Protein AF-A0A9W6M6K9-F1 (afdb_monomer)

Sequence (190 aa):
MASPGWYPHPQNPSQELYWDGTTWTAARARKSKNGGVWLALGITAAALIVTVALGIGAVAVVGAMSAPRVAGSATQSPGEPQAQKPIEKTPTQKLEADGYQEVKRGIFAKWEPKSSYTCDYWSCSKLRVISVDGCPNSLYIEAAIISGSTQVGMTNDLTTALRPMEEALVTLTDHTSNGDSFRLTEATCY

Nearest PDB structures (foldseek):
  2vmf-assembly2_B  TM=6.336E-01  e=1.265E+00  Bacteroides thetaiotaomicron VPI-5482
  4gok-assembly2_C  TM=5.343E-01  e=8.753E-01  Homo sapiens
  7umo-assembly5_E  TM=5.267E-01  e=1.482E+00  Homo sapiens
  2vot-assembly1_A  TM=4.756E-01  e=8.304E-01  Bacteroides thetaiotaomicron VPI-5482
  6xt9-assembly1_I  TM=3.481E-01  e=1.081E+00  Homo sapiens

Radius of gyration: 30.73 Å; Cα contacts (8 Å, |Δi|>4): 284; chains: 1; bounding box: 100×40×55 Å

Organism: NCBI:txid36806

Foldseek 3Di:
DDDFDWDQDPVDNQWIWTDPPPDIDDIDGDDDPPPDPDDDDDDDDDDDDDDDDDDDDDDDDDDDDDDDDDDDPDPDDPDDPPPPDPDDDDPVSVLVVVVWDPPDVQKTKDWDDPVVDDDDPFDKTKMKMAGQQWFAAKKKWKKFFDAPHDGPGIFIFIGGTTHHGRIDITMTTDPPNRGPDIGTDDIDGD

pLDDT: mean 82.14, std 20.9, range [37.81, 98.75]

InterPro domains:
  IPR018929 Domain of unknown function DUF2510 [PF10708] (4-30)

Structure (mmCIF, N/CA/C/O backbone):
data_AF-A0A9W6M6K9-F1
#
_entry.id   AF-A0A9W6M6K9-F1
#
loop_
_atom_site.group_PDB
_atom_site.id
_atom_site.type_symbol
_atom_site.label_atom_id
_atom_site.label_alt_id
_atom_site.label_comp_id
_atom_site.label_asym_id
_atom_site.label_entity_id
_atom_site.label_seq_id
_atom_site.pdbx_PDB_ins_code
_atom_site.Cartn_x
_atom_site.Cartn_y
_atom_site.Cartn_z
_atom_site.occupancy
_atom_site.B_iso_or_equiv
_atom_site.auth_seq_id
_atom_site.auth_comp_id
_atom_site.auth_asym_id
_atom_site.auth_atom_id
_atom_site.pdbx_PDB_model_num
ATOM 1 N N . MET A 1 1 ? 33.142 -2.435 -4.296 1.00 68.31 1 MET A N 1
ATOM 2 C CA . MET A 1 1 ? 32.888 -2.855 -5.694 1.00 68.31 1 MET A CA 1
ATOM 3 C C . MET A 1 1 ? 31.461 -2.455 -6.039 1.00 68.31 1 MET A C 1
ATOM 5 O O . MET A 1 1 ? 30.640 -2.466 -5.131 1.00 68.31 1 MET A O 1
ATOM 9 N N . ALA A 1 2 ? 31.179 -2.025 -7.272 1.00 78.69 2 AL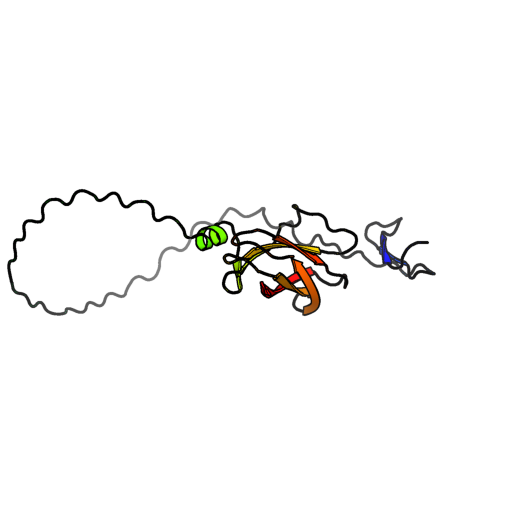A A N 1
ATOM 10 C CA . ALA A 1 2 ? 29.820 -1.643 -7.665 1.00 78.69 2 ALA A CA 1
ATOM 11 C C . ALA A 1 2 ? 28.906 -2.879 -7.711 1.00 78.69 2 ALA A C 1
ATOM 13 O O . ALA A 1 2 ? 29.343 -3.945 -8.152 1.00 78.69 2 ALA A O 1
ATOM 14 N N . SER A 1 3 ? 27.666 -2.739 -7.241 1.00 88.69 3 SER A N 1
ATOM 15 C CA . SER A 1 3 ? 26.655 -3.797 -7.325 1.00 88.69 3 SER A CA 1
ATOM 16 C C . SER A 1 3 ? 26.223 -4.004 -8.780 1.00 88.69 3 SER A C 1
ATOM 18 O O . SER A 1 3 ? 26.167 -3.030 -9.529 1.00 88.69 3 SER A O 1
ATOM 20 N N . PRO A 1 4 ? 25.910 -5.234 -9.217 1.00 93.06 4 PRO A N 1
ATOM 21 C CA . PRO A 1 4 ? 25.364 -5.455 -10.552 1.00 93.06 4 PRO A CA 1
ATOM 22 C C . PRO A 1 4 ? 24.095 -4.623 -10.790 1.00 93.06 4 PRO A C 1
ATOM 24 O O . PRO A 1 4 ? 23.233 -4.543 -9.913 1.00 93.06 4 PRO A O 1
ATOM 27 N N . GLY A 1 5 ? 23.983 -3.979 -11.953 1.00 91.44 5 GLY A N 1
ATOM 28 C CA . GLY A 1 5 ? 22.879 -3.063 -12.242 1.00 91.44 5 GLY A CA 1
ATOM 29 C C . GLY A 1 5 ? 23.121 -2.122 -13.421 1.00 91.44 5 GLY A C 1
ATOM 30 O O . GLY A 1 5 ? 24.204 -2.082 -14.004 1.00 91.44 5 GLY A O 1
ATOM 31 N N . TRP A 1 6 ? 22.085 -1.362 -13.785 1.00 92.06 6 TRP A N 1
ATOM 32 C CA . TRP A 1 6 ? 22.150 -0.332 -14.828 1.00 92.06 6 TRP A CA 1
ATOM 33 C C . TRP A 1 6 ? 22.634 1.001 -14.249 1.00 92.06 6 TRP A C 1
ATOM 35 O O . TRP A 1 6 ? 22.077 1.495 -13.271 1.00 92.06 6 TRP A O 1
ATOM 45 N N . TYR A 1 7 ? 23.633 1.603 -14.891 1.00 91.25 7 TYR A N 1
ATOM 46 C CA . TYR A 1 7 ? 24.234 2.877 -14.507 1.00 91.25 7 TYR A CA 1
ATOM 47 C C . TYR A 1 7 ? 24.192 3.881 -15.668 1.00 91.25 7 TYR A C 1
ATOM 49 O O . TYR A 1 7 ? 24.282 3.475 -16.830 1.00 91.25 7 TYR A O 1
ATOM 57 N N . PRO A 1 8 ? 24.084 5.195 -15.395 1.00 91.69 8 PRO A N 1
ATOM 58 C CA . PRO A 1 8 ? 24.140 6.218 -16.435 1.00 91.69 8 PRO A CA 1
ATOM 59 C C . PRO A 1 8 ? 25.466 6.187 -17.199 1.00 91.69 8 PRO A C 1
ATOM 61 O O . PRO A 1 8 ? 26.535 6.084 -16.596 1.00 91.69 8 PRO A O 1
ATOM 64 N N . HIS A 1 9 ? 25.408 6.320 -18.523 1.00 92.88 9 HIS A N 1
ATOM 65 C CA . HIS A 1 9 ? 26.614 6.381 -19.340 1.00 92.88 9 HIS A CA 1
ATOM 66 C C . HIS A 1 9 ? 27.336 7.730 -19.122 1.00 92.88 9 HIS A C 1
ATOM 68 O O . HIS A 1 9 ? 26.731 8.783 -19.345 1.00 92.88 9 HIS A O 1
ATOM 74 N N . PRO A 1 10 ? 28.630 7.745 -18.741 1.00 86.69 10 PRO A N 1
ATOM 75 C CA . PRO A 1 10 ? 29.301 8.962 -18.270 1.00 86.69 10 PRO A CA 1
ATOM 76 C C . PRO A 1 10 ? 29.416 10.062 -19.332 1.00 86.69 10 PRO A C 1
ATOM 78 O O . PRO A 1 10 ? 29.374 11.243 -19.007 1.00 86.69 10 PRO A O 1
ATOM 81 N N . GLN A 1 11 ? 29.532 9.686 -20.607 1.00 91.44 11 GLN A N 1
ATOM 82 C CA . GLN A 1 11 ? 29.614 10.630 -21.728 1.00 91.44 11 GLN A CA 1
ATOM 83 C C . GLN A 1 11 ? 28.269 10.891 -22.421 1.00 91.44 11 GLN A C 1
ATOM 85 O O . GLN A 1 11 ? 28.174 11.816 -23.222 1.00 91.44 11 GLN A O 1
ATOM 90 N N . ASN A 1 12 ? 27.236 10.082 -22.159 1.00 87.44 12 ASN A N 1
ATOM 91 C CA . ASN A 1 12 ? 25.961 10.190 -22.862 1.00 87.44 12 ASN A CA 1
ATOM 92 C C . ASN A 1 12 ? 24.784 9.955 -21.902 1.00 87.44 12 ASN A C 1
ATOM 94 O O . ASN A 1 12 ? 24.354 8.818 -21.722 1.00 87.44 12 ASN A O 1
ATOM 98 N N . PRO A 1 13 ? 24.187 11.013 -21.331 1.00 84.25 13 PRO A N 1
ATOM 99 C CA . PRO A 1 13 ? 23.121 10.872 -20.337 1.00 84.25 13 PRO A CA 1
ATOM 100 C C . PRO A 1 13 ? 21.833 10.228 -20.886 1.00 84.25 13 PRO A C 1
ATOM 102 O O . PRO A 1 13 ? 20.945 9.868 -20.111 1.00 84.25 13 PRO A O 1
ATOM 105 N N . SER A 1 14 ? 21.719 10.071 -22.212 1.00 85.88 14 SER A N 1
ATOM 106 C CA . SER A 1 14 ? 20.614 9.361 -22.867 1.00 85.88 14 SER A CA 1
ATOM 107 C C . SER A 1 14 ? 20.805 7.840 -22.940 1.00 85.88 14 SER A C 1
ATOM 109 O O . SER A 1 14 ? 19.928 7.143 -23.449 1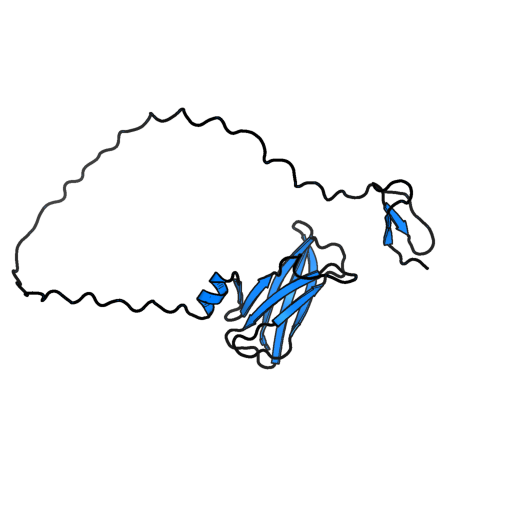.00 85.88 14 SER A O 1
ATOM 111 N N . GLN A 1 15 ? 21.923 7.310 -22.437 1.00 92.19 15 GLN A N 1
ATOM 112 C CA . GLN A 1 15 ? 22.254 5.887 -22.465 1.00 92.19 15 GLN A CA 1
ATOM 113 C C . GLN A 1 15 ? 22.567 5.338 -21.068 1.00 92.19 15 GLN A C 1
ATOM 115 O O . GLN A 1 15 ? 22.949 6.071 -20.154 1.00 92.19 15 GLN A O 1
ATOM 120 N N . GLU A 1 16 ? 22.408 4.027 -20.916 1.00 94.38 16 GLU A N 1
ATOM 121 C CA . GLU A 1 16 ? 22.743 3.277 -19.705 1.00 94.38 16 GLU A CA 1
ATOM 122 C C . GLU A 1 16 ? 23.696 2.126 -20.050 1.00 94.38 16 GLU A C 1
ATOM 124 O O . GLU A 1 16 ? 23.582 1.512 -21.115 1.00 94.38 16 GLU A O 1
ATOM 129 N N . LEU A 1 17 ? 24.622 1.835 -19.138 1.00 93.94 17 LEU A N 1
ATOM 130 C CA . LEU A 1 17 ? 25.542 0.699 -19.177 1.00 93.94 17 LEU A CA 1
ATOM 131 C C . LEU A 1 17 ? 25.151 -0.285 -18.073 1.00 93.94 17 LEU A C 1
ATOM 133 O O . LEU A 1 17 ? 24.849 0.145 -16.960 1.00 93.94 17 LEU A O 1
ATOM 137 N N . TYR A 1 18 ? 25.173 -1.587 -18.348 1.00 91.81 18 TYR A N 1
ATOM 138 C CA . TYR A 1 18 ? 24.946 -2.594 -17.310 1.00 91.81 18 TYR A CA 1
ATOM 139 C C . TYR A 1 18 ? 26.267 -3.157 -16.804 1.00 91.81 18 TYR A C 1
ATOM 141 O O . TYR A 1 18 ? 27.102 -3.599 -17.598 1.00 91.81 18 TYR A O 1
ATOM 149 N N . TRP A 1 19 ? 26.430 -3.131 -15.485 1.00 94.62 19 TRP A N 1
ATOM 150 C CA . TRP A 1 19 ? 27.509 -3.782 -14.758 1.00 94.62 19 TRP A CA 1
ATOM 151 C C . TRP A 1 19 ? 27.032 -5.155 -14.291 1.00 94.62 19 TRP A C 1
ATOM 153 O O . TRP A 1 19 ? 26.010 -5.249 -13.614 1.00 94.62 19 TRP A O 1
ATOM 163 N N . ASP A 1 20 ? 27.765 -6.214 -14.627 1.00 91.44 20 ASP A N 1
ATOM 164 C CA . ASP A 1 20 ? 27.414 -7.588 -14.232 1.00 91.44 20 ASP A CA 1
ATOM 165 C C . ASP A 1 20 ? 28.123 -8.067 -12.950 1.00 91.44 20 ASP A C 1
ATOM 167 O O . ASP A 1 20 ? 27.877 -9.175 -12.480 1.00 91.44 20 ASP A O 1
ATOM 171 N N . GLY A 1 21 ? 28.983 -7.227 -12.362 1.00 90.75 21 GLY A N 1
ATOM 172 C CA . GLY A 1 21 ? 29.844 -7.581 -11.228 1.00 90.75 21 GLY A CA 1
ATOM 173 C C . GLY A 1 21 ? 31.311 -7.797 -11.605 1.00 90.75 21 GLY A C 1
ATOM 174 O O . GLY A 1 21 ? 32.178 -7.717 -10.736 1.00 90.75 21 GLY A O 1
ATOM 175 N N . THR A 1 22 ? 31.601 -8.016 -12.885 1.00 92.50 22 THR A N 1
ATOM 176 C CA . THR A 1 22 ? 32.940 -8.309 -13.413 1.00 92.50 22 THR A CA 1
ATOM 177 C C . THR A 1 22 ? 33.321 -7.424 -14.598 1.00 92.50 22 THR A C 1
ATOM 179 O O . THR A 1 22 ? 34.466 -6.978 -14.677 1.00 92.50 22 THR A O 1
ATOM 182 N N . THR A 1 23 ? 32.378 -7.120 -15.493 1.00 94.44 23 THR A N 1
ATOM 183 C CA . THR A 1 23 ? 32.595 -6.322 -16.700 1.00 94.44 23 THR A CA 1
ATOM 184 C C . THR A 1 23 ? 31.416 -5.395 -17.008 1.00 94.44 23 THR A C 1
ATOM 186 O O . THR A 1 23 ? 30.288 -5.581 -16.543 1.00 94.44 23 THR A O 1
ATOM 189 N N . TRP A 1 24 ? 31.698 -4.351 -17.792 1.00 91.06 24 TRP A N 1
ATOM 190 C CA . TRP A 1 24 ? 30.680 -3.470 -18.358 1.00 91.06 24 TRP A CA 1
ATOM 191 C C . TRP A 1 24 ? 30.192 -4.036 -19.689 1.00 91.06 24 TRP A C 1
ATOM 193 O O . TRP A 1 24 ? 30.993 -4.394 -20.552 1.00 91.06 24 TRP A O 1
ATOM 203 N N . THR A 1 25 ? 28.877 -4.074 -19.869 1.00 90.94 25 THR A N 1
ATOM 204 C CA . THR A 1 25 ? 28.236 -4.509 -21.117 1.00 90.94 25 THR A CA 1
ATOM 205 C C . THR A 1 25 ? 27.920 -3.323 -22.040 1.00 90.94 25 THR A C 1
ATOM 207 O O . THR A 1 25 ? 28.130 -2.161 -21.683 1.00 90.94 25 THR A O 1
ATOM 210 N N . ALA A 1 26 ? 27.432 -3.607 -23.253 1.00 86.62 26 ALA A N 1
ATOM 211 C CA . ALA A 1 26 ? 27.137 -2.594 -24.264 1.00 86.62 26 ALA A CA 1
ATOM 212 C C . ALA A 1 26 ? 26.068 -1.577 -23.815 1.00 86.62 26 ALA A C 1
ATOM 214 O O . ALA A 1 26 ? 25.103 -1.913 -23.125 1.00 86.62 26 ALA A O 1
ATOM 215 N N . ALA A 1 27 ? 26.228 -0.328 -24.262 1.00 86.62 27 ALA A N 1
ATOM 216 C CA . ALA A 1 27 ? 25.299 0.757 -23.972 1.00 86.62 27 ALA A CA 1
ATOM 217 C C . ALA A 1 27 ? 23.936 0.531 -24.639 1.00 86.62 27 ALA A C 1
ATOM 219 O O . ALA A 1 27 ? 23.857 0.146 -25.808 1.00 86.62 27 ALA A O 1
ATOM 220 N N . ARG A 1 28 ? 22.858 0.851 -23.920 1.00 88.44 28 ARG A N 1
ATOM 221 C CA . ARG A 1 28 ? 21.501 0.912 -24.482 1.00 88.44 28 ARG A CA 1
ATOM 222 C C . ARG A 1 28 ? 20.881 2.285 -24.279 1.00 88.44 28 ARG A C 1
ATOM 224 O O . ARG A 1 28 ? 21.245 3.006 -23.353 1.00 88.44 28 ARG A O 1
ATOM 231 N N . ALA A 1 29 ? 19.909 2.630 -25.119 1.00 84.69 29 ALA A N 1
ATOM 232 C CA . ALA A 1 29 ? 19.118 3.841 -24.934 1.00 84.69 29 ALA A CA 1
ATOM 233 C C . ALA A 1 29 ? 18.334 3.775 -23.613 1.00 84.69 29 ALA A C 1
ATOM 235 O O . ALA A 1 29 ? 17.667 2.780 -23.315 1.00 84.69 29 ALA A O 1
ATOM 236 N N . ARG A 1 30 ? 18.400 4.854 -22.832 1.00 80.75 30 ARG A N 1
ATOM 237 C CA . ARG A 1 30 ? 17.615 5.027 -21.614 1.00 80.75 30 ARG A CA 1
ATOM 238 C C . ARG A 1 30 ? 16.151 5.201 -21.998 1.00 80.75 30 ARG A C 1
ATOM 240 O O . ARG A 1 30 ? 15.815 6.053 -22.822 1.00 80.75 30 ARG A O 1
ATOM 247 N N . LYS A 1 31 ? 15.262 4.410 -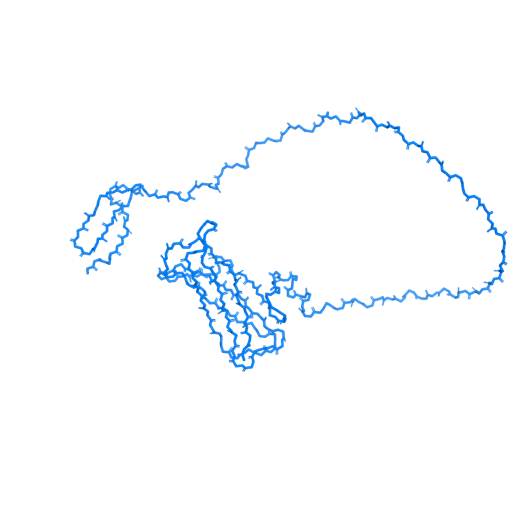21.398 1.00 77.75 31 LYS A N 1
ATOM 248 C CA . LYS A 1 31 ? 13.820 4.516 -21.654 1.00 77.75 31 LYS A CA 1
ATOM 249 C C . LYS A 1 31 ? 13.316 5.840 -21.062 1.00 77.75 31 LYS A C 1
ATOM 251 O O . LYS A 1 31 ? 13.109 5.954 -19.856 1.00 77.75 31 LYS A O 1
ATOM 256 N N . SER A 1 32 ? 13.188 6.863 -21.905 1.00 64.00 32 SER A N 1
ATOM 257 C CA . SER A 1 32 ? 12.656 8.175 -21.525 1.00 64.00 32 SER A CA 1
ATOM 258 C C . SER A 1 32 ? 11.216 8.024 -21.024 1.00 64.00 32 SER A C 1
ATOM 260 O O . SER A 1 32 ? 10.348 7.571 -21.767 1.00 64.00 32 SER A O 1
ATOM 262 N N . LYS A 1 33 ? 10.947 8.413 -19.771 1.00 63.03 33 LYS A N 1
ATOM 263 C CA . LYS A 1 33 ? 9.586 8.486 -19.203 1.00 63.03 33 LYS A CA 1
ATOM 264 C C . LYS A 1 33 ? 8.826 9.760 -19.623 1.00 63.03 33 LYS A C 1
ATOM 266 O O . LYS A 1 33 ? 7.728 9.998 -19.132 1.00 63.03 33 LYS A O 1
ATOM 271 N N . ASN A 1 34 ? 9.351 10.562 -20.556 1.00 49.59 34 ASN A N 1
ATOM 272 C CA . ASN A 1 34 ? 8.772 11.859 -20.939 1.00 49.59 34 ASN A CA 1
ATOM 273 C C . ASN A 1 34 ? 7.692 11.741 -22.032 1.00 49.59 34 ASN A C 1
ATOM 275 O O . ASN A 1 34 ? 7.714 12.473 -23.016 1.00 49.59 34 ASN A O 1
ATOM 279 N N . GLY A 1 35 ? 6.749 10.812 -21.873 1.00 45.84 35 GLY A N 1
ATOM 280 C CA . GLY A 1 35 ? 5.637 10.605 -22.807 1.00 45.84 35 GLY A CA 1
ATOM 281 C C . GLY A 1 35 ? 4.325 11.288 -22.411 1.00 45.84 35 GLY A C 1
ATOM 282 O O . GLY A 1 35 ? 3.275 10.824 -22.837 1.00 45.84 35 GLY A O 1
ATOM 283 N N . GLY A 1 36 ? 4.336 12.318 -21.557 1.00 45.19 36 GLY A N 1
ATOM 284 C CA . GLY A 1 36 ? 3.092 12.768 -20.922 1.00 45.19 36 GLY A CA 1
ATOM 285 C C . GLY A 1 36 ? 3.044 14.203 -20.421 1.00 45.19 36 GLY A C 1
ATOM 286 O O . GLY A 1 36 ? 2.457 14.427 -19.377 1.00 45.19 36 GLY A O 1
ATOM 287 N N . VAL A 1 37 ? 3.639 15.174 -21.117 1.00 48.47 37 VAL A N 1
ATOM 288 C CA . VAL A 1 37 ? 3.316 16.600 -20.911 1.00 48.47 37 VAL A CA 1
ATOM 289 C C . VAL A 1 37 ? 3.546 17.330 -22.232 1.00 48.47 37 VAL A C 1
ATOM 291 O O . VAL A 1 37 ? 4.649 17.793 -22.438 1.00 48.47 37 VAL A O 1
ATOM 294 N N . TRP A 1 38 ? 2.571 17.358 -23.147 1.00 38.53 38 TRP A N 1
ATOM 295 C CA . TRP A 1 38 ? 2.398 18.374 -24.211 1.00 38.53 38 TRP A CA 1
ATOM 296 C C . TRP A 1 38 ? 1.148 18.010 -25.027 1.00 38.53 38 TRP A C 1
ATOM 298 O O . TRP A 1 38 ? 1.252 17.359 -26.055 1.00 38.53 38 TRP A O 1
ATOM 308 N N . LEU A 1 39 ? -0.038 18.386 -24.541 1.00 44.62 39 LEU A N 1
ATOM 309 C CA . LEU A 1 39 ? -1.258 18.589 -25.344 1.00 44.62 39 LEU A CA 1
ATOM 310 C C . LEU A 1 39 ? -2.276 19.340 -24.470 1.00 44.62 39 LEU A C 1
ATOM 312 O O . LEU A 1 39 ? -3.253 18.779 -23.987 1.00 44.62 39 LEU A O 1
ATOM 316 N N . ALA A 1 40 ? -1.999 20.613 -24.187 1.00 40.62 40 ALA A N 1
ATOM 317 C CA . ALA A 1 40 ? -2.971 21.496 -23.543 1.00 40.62 40 ALA A CA 1
ATOM 318 C C . ALA A 1 40 ? -2.740 22.971 -23.903 1.00 40.62 40 ALA A C 1
ATOM 320 O O . ALA A 1 40 ? -2.803 23.818 -23.026 1.00 40.62 40 ALA A O 1
ATOM 321 N N . LEU A 1 41 ? -2.465 23.293 -25.173 1.00 49.03 41 LEU A N 1
ATOM 322 C CA . LEU A 1 41 ? -2.627 24.656 -25.701 1.00 49.03 41 LEU A CA 1
ATOM 323 C C . LEU A 1 41 ? -3.016 24.601 -27.193 1.00 49.03 41 LEU A C 1
ATOM 325 O O . LEU A 1 41 ? -2.227 24.157 -28.021 1.00 49.03 41 LEU A O 1
ATOM 329 N N . GLY A 1 42 ? -4.233 25.072 -27.504 1.00 39.62 42 GLY A N 1
ATOM 330 C CA . GLY A 1 42 ? -4.846 25.172 -28.842 1.00 39.62 42 GLY A CA 1
ATOM 331 C C . GLY A 1 42 ? -5.931 24.104 -29.036 1.00 39.62 42 GLY A C 1
ATOM 332 O O . GLY A 1 42 ? -5.612 22.932 -29.128 1.00 39.62 42 GLY A O 1
ATOM 333 N N . ILE A 1 43 ? -7.236 24.387 -29.088 1.00 40.88 43 ILE A N 1
ATOM 334 C CA . ILE A 1 43 ? -7.923 25.429 -29.858 1.00 40.88 43 ILE A CA 1
ATOM 335 C C . ILE A 1 43 ? -9.197 25.861 -29.107 1.00 40.88 43 ILE A C 1
ATOM 337 O O . ILE A 1 43 ? -10.144 25.095 -28.952 1.00 40.88 43 ILE A O 1
ATOM 341 N N . THR A 1 44 ? -9.245 27.124 -28.691 1.00 43.38 44 THR A N 1
ATOM 342 C CA . THR A 1 44 ? -10.486 27.885 -28.508 1.00 43.38 44 THR A CA 1
ATOM 343 C C . THR A 1 44 ? -10.905 28.438 -29.870 1.00 43.38 44 THR A C 1
ATOM 345 O O . THR A 1 44 ? -10.333 29.439 -30.291 1.00 43.38 44 THR A O 1
ATOM 348 N N . ALA A 1 45 ? -11.841 27.780 -30.565 1.00 46.00 45 ALA A N 1
ATOM 349 C CA . ALA A 1 45 ? -12.730 28.354 -31.594 1.00 46.00 45 ALA A CA 1
ATOM 350 C C . ALA A 1 45 ? -13.506 27.241 -32.328 1.00 46.00 45 ALA A C 1
ATOM 352 O O . ALA A 1 45 ? -13.016 26.713 -33.318 1.00 46.00 45 ALA A O 1
ATOM 353 N N . ALA A 1 46 ? -14.703 26.895 -31.842 1.00 38.59 46 ALA A N 1
ATOM 354 C CA . ALA A 1 46 ? -15.841 26.419 -32.648 1.00 38.59 46 ALA A CA 1
ATOM 355 C C . ALA A 1 46 ? -17.051 26.162 -31.730 1.00 38.59 46 ALA A C 1
ATOM 357 O O . ALA A 1 46 ? -17.507 25.037 -31.544 1.00 38.59 46 ALA A O 1
ATOM 358 N N . ALA A 1 47 ? -17.560 27.230 -31.117 1.00 44.34 47 ALA A N 1
ATOM 359 C CA . ALA A 1 47 ? -18.983 27.299 -30.824 1.00 44.34 47 ALA A CA 1
ATOM 360 C C . ALA A 1 47 ? -19.690 27.765 -32.108 1.00 44.34 47 ALA A C 1
ATOM 362 O O . ALA A 1 47 ? -19.177 28.672 -32.762 1.00 44.34 47 ALA A O 1
ATOM 363 N N . LEU A 1 48 ? -20.872 27.192 -32.376 1.00 45.91 48 LEU A N 1
ATOM 364 C CA . LEU A 1 48 ? -21.886 27.522 -33.401 1.00 45.91 48 LEU A CA 1
ATOM 365 C C . LEU A 1 48 ? -21.930 26.605 -34.638 1.00 45.91 48 LEU A C 1
ATOM 367 O O . LEU A 1 48 ? -20.922 26.390 -35.298 1.00 45.91 48 LEU A O 1
ATOM 371 N N . ILE A 1 49 ? -23.170 26.199 -34.979 1.00 47.62 49 ILE A N 1
ATOM 372 C CA . ILE A 1 49 ? -23.646 25.337 -36.089 1.00 47.62 49 ILE A CA 1
ATOM 373 C C . ILE A 1 49 ? -23.647 23.844 -35.674 1.00 47.62 49 ILE A C 1
ATOM 375 O O . ILE A 1 49 ? -22.619 23.190 -35.724 1.00 47.62 49 ILE A O 1
ATOM 379 N N . VAL A 1 50 ? -24.714 23.222 -35.147 1.00 42.81 50 VAL A N 1
ATOM 380 C CA . VAL A 1 50 ? -26.069 23.054 -35.708 1.00 42.81 50 VAL A CA 1
ATOM 381 C C . VAL A 1 50 ? -27.087 22.875 -34.565 1.00 42.81 50 VAL A C 1
ATOM 383 O O . VAL A 1 50 ? -27.245 21.795 -34.001 1.00 42.81 50 VAL A O 1
ATOM 386 N N . THR A 1 51 ? -27.810 23.938 -34.228 1.00 47.78 51 THR A N 1
ATOM 387 C CA . THR A 1 51 ? -29.221 23.838 -33.835 1.00 47.78 51 THR A CA 1
ATOM 388 C C . THR A 1 51 ? -30.047 23.818 -35.128 1.00 47.78 51 THR A C 1
ATOM 390 O O . THR A 1 51 ? -29.617 24.397 -36.120 1.00 47.78 51 THR A O 1
ATOM 393 N N . VAL A 1 52 ? -31.229 23.193 -35.109 1.00 48.19 52 VAL A N 1
ATOM 394 C CA . VAL A 1 52 ? -32.179 22.992 -36.233 1.00 48.19 52 VAL A CA 1
ATOM 395 C C . VAL A 1 52 ? -32.029 21.650 -36.966 1.00 48.19 52 VAL A C 1
ATOM 397 O O . VAL A 1 52 ? -31.424 21.568 -38.026 1.00 48.19 52 VAL A O 1
ATOM 400 N N . ALA A 1 53 ? -32.667 20.606 -36.428 1.00 45.22 53 ALA A N 1
ATOM 401 C CA . ALA A 1 53 ? -33.681 19.812 -37.138 1.00 45.22 53 ALA A CA 1
ATOM 402 C C . ALA A 1 53 ? -34.219 18.689 -36.230 1.00 45.22 53 ALA A C 1
ATOM 404 O O . ALA A 1 53 ? -33.447 18.041 -35.535 1.00 45.22 53 ALA A O 1
ATOM 405 N N . LEU A 1 54 ? -35.531 18.438 -36.327 1.00 48.78 54 LEU A N 1
ATOM 406 C CA . LEU A 1 54 ? -36.322 17.344 -35.730 1.00 48.78 54 LEU A CA 1
ATOM 407 C C . LEU A 1 54 ? -37.069 17.677 -34.432 1.00 48.78 54 LEU A C 1
ATOM 409 O O . LEU A 1 54 ? -36.860 17.101 -33.368 1.00 48.78 54 LEU A O 1
ATOM 413 N N . GLY A 1 55 ? -38.043 18.576 -34.587 1.00 37.84 55 GLY A N 1
ATOM 414 C CA . GLY A 1 55 ? -39.341 18.380 -33.952 1.00 37.84 55 GLY A CA 1
ATOM 415 C C . GLY A 1 55 ? -40.174 17.296 -34.659 1.00 37.84 55 GLY A C 1
ATOM 416 O O . GLY A 1 55 ? -39.806 16.813 -35.728 1.00 37.84 55 GLY A O 1
ATOM 417 N N . ILE A 1 56 ? -41.350 17.050 -34.070 1.00 51.22 56 ILE A N 1
ATOM 418 C CA . ILE A 1 56 ? -42.487 16.194 -34.470 1.00 51.22 56 ILE A CA 1
ATOM 419 C C . ILE A 1 56 ? -42.551 14.852 -33.724 1.00 51.22 56 ILE A C 1
ATOM 421 O O . ILE A 1 56 ? -41.803 13.919 -33.991 1.00 51.22 56 ILE A O 1
ATOM 425 N N . GLY A 1 57 ? -43.535 14.756 -32.824 1.00 37.81 57 GLY A N 1
ATOM 426 C CA . GLY A 1 57 ? -43.950 13.499 -32.206 1.00 37.81 57 GLY A CA 1
ATOM 427 C C . GLY A 1 57 ? -44.957 13.649 -31.065 1.00 37.81 57 GLY A C 1
ATOM 428 O O . GLY A 1 57 ? -44.764 13.056 -30.013 1.00 37.81 57 GLY A O 1
ATOM 429 N N . ALA A 1 58 ? -46.011 14.454 -31.238 1.00 48.66 58 ALA A N 1
ATOM 430 C CA . ALA A 1 58 ? -47.163 14.451 -30.337 1.00 48.66 58 ALA A CA 1
ATOM 431 C C . ALA A 1 58 ? -48.058 13.235 -30.630 1.00 48.66 58 ALA A C 1
ATOM 433 O O . ALA A 1 58 ? -48.513 13.097 -31.761 1.00 48.66 58 ALA A O 1
ATOM 434 N N . VAL A 1 59 ? -48.382 12.416 -29.622 1.00 49.84 59 VAL A N 1
ATOM 435 C CA . VAL A 1 59 ? -49.622 11.620 -29.601 1.00 49.84 59 VAL A CA 1
ATOM 436 C C . VAL A 1 59 ? -50.199 11.649 -28.188 1.00 49.84 59 VAL A C 1
ATOM 438 O O . VAL A 1 59 ? -49.583 11.195 -27.227 1.00 49.84 59 VAL A O 1
ATOM 441 N N . ALA A 1 60 ? -51.392 12.228 -28.093 1.00 48.34 60 ALA A N 1
ATOM 442 C CA . ALA A 1 60 ? -52.242 12.254 -26.917 1.00 48.34 60 ALA A CA 1
ATOM 443 C C . ALA A 1 60 ? -52.904 10.886 -26.692 1.00 48.34 60 ALA A C 1
ATOM 445 O O . ALA A 1 60 ? -53.379 10.272 -27.646 1.00 48.34 60 ALA A O 1
ATOM 446 N N . VAL A 1 61 ? -53.043 10.464 -25.433 1.00 51.41 61 VAL A N 1
ATOM 447 C CA . VAL A 1 61 ? -54.090 9.513 -25.041 1.00 51.41 61 VAL A CA 1
ATOM 448 C C . VAL A 1 61 ? -54.905 10.133 -23.914 1.00 51.41 61 VAL A C 1
ATOM 450 O O . VAL A 1 61 ? -54.420 10.389 -22.815 1.00 51.41 61 VAL A O 1
ATOM 453 N N . VAL A 1 62 ? -56.159 10.403 -24.262 1.00 49.69 62 VAL A N 1
ATOM 454 C CA . VAL A 1 62 ? -57.258 10.826 -23.401 1.00 49.69 62 VAL A CA 1
ATOM 455 C C . VAL A 1 62 ? -57.691 9.627 -22.557 1.00 49.69 62 VAL A C 1
ATOM 457 O O . VAL A 1 62 ? -57.987 8.567 -23.102 1.00 49.69 62 VAL A O 1
ATOM 460 N N . GLY A 1 63 ? -57.754 9.795 -21.236 1.00 39.50 63 GLY A N 1
ATOM 461 C CA . GLY A 1 63 ? -58.183 8.759 -20.298 1.00 39.50 63 GLY A CA 1
ATOM 462 C C . GLY A 1 63 ? -59.045 9.336 -19.180 1.00 39.50 63 GLY A C 1
ATOM 463 O O . GLY A 1 63 ? -58.528 9.768 -18.161 1.00 39.50 63 GLY A O 1
ATOM 464 N N . ALA A 1 64 ? -60.347 9.378 -19.465 1.00 47.19 64 ALA A N 1
ATOM 465 C CA . ALA A 1 64 ? -61.542 9.508 -18.627 1.00 47.19 64 ALA A CA 1
ATOM 466 C C . ALA A 1 64 ? -61.431 9.905 -17.136 1.00 47.19 64 ALA A C 1
ATOM 468 O O . ALA A 1 64 ? -60.848 9.228 -16.294 1.00 47.19 64 ALA A O 1
ATOM 469 N N . MET A 1 65 ? -62.188 10.959 -16.819 1.00 49.66 65 MET A N 1
ATOM 470 C CA . MET A 1 65 ? -62.586 11.385 -15.482 1.00 49.66 65 MET A CA 1
ATOM 471 C C . MET A 1 65 ? -63.484 10.353 -14.787 1.00 49.66 65 MET A C 1
ATOM 473 O O . MET A 1 65 ? -64.409 9.810 -15.389 1.00 49.66 65 MET A O 1
ATOM 477 N N . SER A 1 66 ? -63.299 10.194 -13.479 1.00 50.31 66 SER A N 1
ATOM 478 C CA . SER A 1 66 ? -64.358 9.818 -12.537 1.00 50.31 66 SER A CA 1
ATOM 479 C C . SER A 1 66 ? -64.019 10.403 -11.164 1.00 50.31 66 SER A C 1
ATOM 481 O O . SER A 1 66 ? -63.074 9.981 -10.509 1.00 50.31 66 SER A O 1
ATOM 483 N N . ALA A 1 67 ? -64.789 11.404 -10.747 1.00 55.47 67 ALA A N 1
ATOM 484 C CA . ALA A 1 67 ? -64.933 11.850 -9.361 1.00 55.47 67 ALA A CA 1
ATOM 485 C C . ALA A 1 67 ? -66.405 11.568 -8.979 1.00 55.47 67 ALA A C 1
ATOM 487 O O . ALA A 1 67 ? -67.242 11.598 -9.888 1.00 55.47 67 ALA A O 1
ATOM 488 N N . PRO A 1 68 ? -66.773 11.326 -7.700 1.00 61.34 68 PRO A N 1
ATOM 489 C CA . PRO A 1 68 ? -66.704 12.407 -6.712 1.00 61.34 68 PRO A CA 1
ATOM 490 C C . PRO A 1 68 ? -66.467 12.018 -5.228 1.00 61.34 68 PRO A C 1
ATOM 492 O O . PRO A 1 68 ? -66.732 10.908 -4.791 1.00 61.34 68 PRO A O 1
ATOM 495 N N . ARG A 1 69 ? -66.072 13.055 -4.466 1.00 53.94 69 ARG A N 1
ATOM 496 C CA . ARG A 1 69 ? -66.446 13.416 -3.074 1.00 53.94 69 ARG A CA 1
ATOM 497 C C . ARG A 1 69 ? -66.271 12.386 -1.945 1.00 53.94 69 ARG A C 1
ATOM 499 O O . ARG A 1 69 ? -67.103 11.505 -1.806 1.00 53.94 69 ARG A O 1
ATOM 506 N N . VAL A 1 70 ? -65.430 12.740 -0.964 1.00 51.59 70 VAL A N 1
ATOM 507 C CA . VAL A 1 70 ? -65.904 13.070 0.400 1.00 51.59 70 VAL A CA 1
ATOM 508 C C . VAL A 1 70 ? -65.092 14.251 0.932 1.00 51.59 70 VAL A C 1
ATOM 510 O O . VAL A 1 70 ? -63.864 14.241 0.928 1.00 51.59 70 VAL A O 1
ATOM 513 N N . ALA A 1 71 ? -65.812 15.286 1.354 1.00 57.34 71 ALA A N 1
ATOM 514 C CA . ALA A 1 71 ? -65.287 16.430 2.073 1.00 57.34 71 ALA A CA 1
ATOM 515 C C . ALA A 1 71 ? -64.849 16.000 3.479 1.00 57.34 71 ALA A C 1
ATOM 517 O O . ALA A 1 71 ? -65.667 15.555 4.280 1.00 57.34 71 ALA A O 1
ATOM 518 N N . GLY A 1 72 ? -63.564 16.161 3.772 1.00 47.22 72 GLY A N 1
ATOM 519 C CA . GLY A 1 72 ? -63.015 16.131 5.119 1.00 47.22 72 GLY A CA 1
ATOM 520 C C . GLY A 1 72 ? -62.204 17.399 5.325 1.00 47.22 72 GLY A C 1
ATOM 521 O O . GLY A 1 72 ? -60.998 17.403 5.106 1.00 47.22 72 GLY A O 1
ATOM 522 N N . SER A 1 73 ? -62.876 18.490 5.694 1.00 54.06 73 SER A N 1
ATOM 523 C CA . SER A 1 73 ? -62.221 19.708 6.170 1.00 54.06 73 SER A CA 1
ATOM 524 C C . SER A 1 73 ? -61.613 19.429 7.542 1.00 54.06 73 SER A C 1
ATOM 526 O O . SER A 1 73 ? -62.242 19.667 8.569 1.00 54.06 73 SER A O 1
ATOM 528 N N . ALA A 1 74 ? -60.395 18.896 7.562 1.00 56.00 74 ALA A N 1
ATOM 529 C CA . ALA A 1 74 ? -59.535 18.980 8.727 1.00 56.00 74 ALA A CA 1
ATOM 530 C C . ALA A 1 74 ? -58.702 20.254 8.579 1.00 56.00 74 ALA A C 1
ATOM 532 O O . ALA A 1 74 ? -57.804 20.331 7.743 1.00 56.00 74 ALA A O 1
ATOM 533 N N . THR A 1 75 ? -59.038 21.268 9.371 1.00 49.06 75 THR A N 1
ATOM 534 C CA . THR A 1 75 ? -58.209 22.449 9.607 1.00 49.06 75 THR A CA 1
ATOM 535 C C . THR A 1 75 ? -56.843 21.983 10.112 1.00 49.06 75 THR A C 1
ATOM 537 O O . THR A 1 75 ? -56.663 21.740 11.304 1.00 49.06 75 THR A O 1
ATOM 540 N N . GLN A 1 76 ? -55.878 21.807 9.208 1.00 51.09 76 GLN A N 1
ATOM 541 C CA . GLN A 1 76 ? -54.479 21.683 9.587 1.00 51.09 76 GLN A CA 1
ATOM 542 C C . GLN A 1 76 ? -54.016 23.061 10.049 1.00 51.09 76 GLN A C 1
ATOM 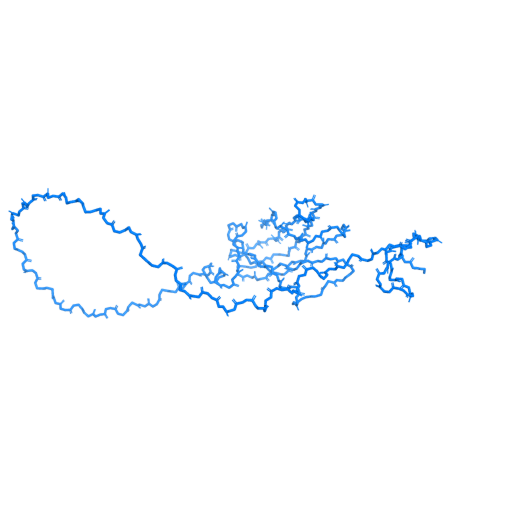544 O O . GLN A 1 76 ? -53.882 23.996 9.261 1.00 51.09 76 GLN A O 1
ATOM 549 N N . SER A 1 77 ? -53.822 23.169 11.362 1.00 61.53 77 SER A N 1
ATOM 550 C CA . SER A 1 77 ? -53.030 24.224 11.986 1.00 61.53 77 SER A CA 1
ATOM 551 C C . SER A 1 77 ? -51.726 24.395 11.194 1.00 61.53 77 SER A C 1
ATOM 553 O O . SER A 1 77 ? -51.119 23.370 10.871 1.00 61.53 77 SER A O 1
ATOM 555 N N . PRO A 1 78 ? -51.280 25.625 10.872 1.00 60.56 78 PRO A N 1
ATOM 556 C CA . PRO A 1 78 ? -49.994 25.849 10.223 1.00 60.56 78 PRO A CA 1
ATOM 557 C C . PRO A 1 78 ? -48.906 25.200 11.078 1.00 60.56 78 PRO A C 1
ATOM 559 O O . PRO A 1 78 ? -48.601 25.670 12.173 1.00 60.56 78 PRO A O 1
ATOM 562 N N . GLY A 1 79 ? -48.411 24.052 10.619 1.00 56.44 79 GLY A N 1
ATOM 563 C CA . GLY A 1 79 ? -47.348 23.322 11.284 1.00 56.44 79 GLY A CA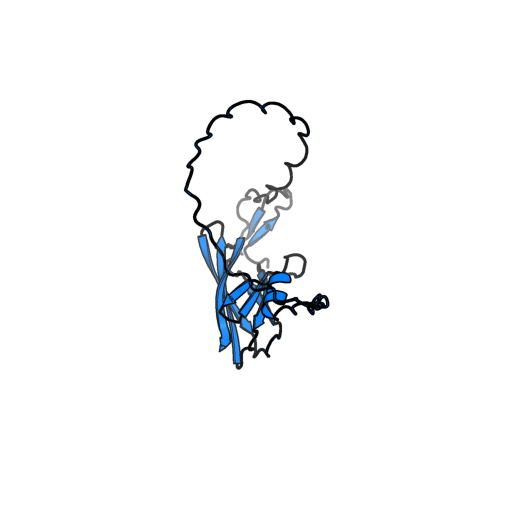 1
ATOM 564 C C . GLY A 1 79 ? -46.106 24.192 11.272 1.00 56.44 79 GLY A C 1
ATOM 565 O O . GLY A 1 79 ? -45.622 24.578 10.209 1.00 56.44 79 GLY A O 1
ATOM 566 N N . GLU A 1 80 ? -45.637 24.527 12.465 1.00 63.78 80 GLU A N 1
ATOM 567 C CA . GLU A 1 80 ? -44.359 25.179 12.703 1.00 63.78 80 GLU A CA 1
ATOM 568 C C . GLU A 1 80 ? -43.267 24.478 11.875 1.00 63.78 80 GLU A C 1
ATOM 570 O O . GLU A 1 80 ? -43.190 23.243 11.920 1.00 63.78 80 GLU A O 1
ATOM 575 N N . PRO A 1 81 ? -42.452 25.207 11.084 1.00 61.41 81 PRO A N 1
ATOM 576 C CA . PRO A 1 81 ? -41.359 24.619 10.326 1.00 61.41 81 PRO A CA 1
ATOM 577 C C . PRO A 1 81 ? -40.416 23.910 11.293 1.00 61.41 81 PRO A C 1
ATOM 579 O O . PRO A 1 81 ? -39.609 24.539 11.976 1.00 61.41 81 PRO A O 1
ATOM 582 N N . GLN A 1 82 ? -40.537 22.588 11.383 1.00 58.88 82 GLN A N 1
ATOM 583 C CA . GLN A 1 82 ? -39.617 21.781 12.161 1.00 58.88 82 GLN A CA 1
ATOM 584 C C . GLN A 1 82 ? -38.261 21.892 11.474 1.00 58.88 82 GLN A C 1
ATOM 586 O O . GLN A 1 82 ? -38.030 21.290 10.425 1.00 58.88 82 GLN A O 1
ATOM 591 N N . ALA A 1 83 ? -37.391 22.723 12.047 1.00 67.81 83 ALA A N 1
ATOM 592 C CA . ALA A 1 83 ? -36.002 22.840 11.657 1.00 67.81 83 ALA A CA 1
ATOM 593 C C . ALA A 1 83 ? -35.370 21.448 11.775 1.00 67.81 83 ALA A C 1
ATOM 595 O O . ALA A 1 83 ? -35.061 20.974 12.868 1.00 67.81 83 ALA A O 1
ATOM 596 N N . GLN A 1 84 ? -35.252 20.758 10.642 1.00 60.25 84 GLN A N 1
ATOM 597 C CA . GLN A 1 84 ? -34.626 19.449 10.577 1.00 60.25 84 GLN A CA 1
ATOM 598 C C . GLN A 1 84 ? -33.177 19.609 11.029 1.00 60.25 84 GLN A C 1
ATOM 600 O O . GLN A 1 84 ? -32.384 20.316 10.403 1.00 60.25 84 GLN A O 1
ATOM 605 N N . LYS A 1 85 ? -32.849 18.976 12.160 1.00 68.75 85 LYS A N 1
ATOM 606 C CA . LYS A 1 85 ? -31.476 18.888 12.655 1.00 68.75 85 LYS A CA 1
ATOM 607 C C . LYS A 1 85 ? -30.617 18.279 11.535 1.00 68.75 85 LYS A C 1
ATOM 609 O O . LYS A 1 85 ? -31.051 17.281 10.954 1.00 68.75 85 LYS A O 1
ATOM 614 N N . PRO A 1 86 ? -29.444 18.851 11.211 1.00 76.44 86 PRO A N 1
ATOM 615 C CA . PRO A 1 86 ? -28.580 18.302 10.173 1.00 76.44 86 PRO A CA 1
ATOM 616 C C . PRO A 1 86 ? -28.321 16.817 10.434 1.00 76.44 86 PRO A C 1
ATOM 618 O O . PRO A 1 86 ? -27.946 16.448 11.547 1.00 76.44 86 PRO A O 1
ATOM 621 N N . ILE A 1 87 ? -28.556 15.971 9.429 1.00 76.25 87 ILE A N 1
ATOM 622 C CA . ILE A 1 87 ? -28.281 14.535 9.520 1.00 76.25 87 ILE A CA 1
ATOM 623 C C . ILE A 1 87 ? -26.764 14.379 9.674 1.00 76.25 87 ILE A C 1
ATOM 625 O O . ILE A 1 87 ? -26.003 14.704 8.760 1.00 76.25 87 ILE A O 1
ATOM 629 N N . GLU A 1 88 ? -26.326 13.935 10.850 1.00 82.62 88 GLU A N 1
ATOM 630 C CA . GLU A 1 88 ? -24.922 13.655 11.131 1.00 82.62 88 GLU A CA 1
ATOM 631 C C . GLU A 1 88 ? -24.465 12.468 10.275 1.00 82.62 88 GLU A C 1
ATOM 633 O O . GLU A 1 88 ? -25.117 11.422 10.237 1.00 82.62 88 GLU A O 1
ATOM 638 N N . LYS A 1 89 ? -23.369 12.647 9.530 1.00 85.50 89 LYS A N 1
ATOM 639 C CA . LYS A 1 89 ? -22.822 11.591 8.673 1.00 85.50 89 LYS A CA 1
ATOM 640 C C . LYS A 1 89 ? -22.291 10.456 9.540 1.00 85.50 89 LYS A C 1
ATOM 642 O O . LYS A 1 89 ? -21.610 10.696 10.533 1.00 85.50 89 LYS A O 1
ATOM 647 N N . THR A 1 90 ? -22.539 9.222 9.119 1.00 90.50 90 THR A N 1
ATOM 648 C CA . THR A 1 90 ? -21.923 8.047 9.748 1.00 90.50 90 THR A CA 1
ATOM 649 C C . THR A 1 90 ? -20.391 8.100 9.619 1.00 90.50 90 THR A C 1
ATOM 651 O O . THR A 1 90 ? -19.881 8.713 8.672 1.00 90.50 90 THR A O 1
ATOM 654 N N . PRO A 1 91 ? -19.634 7.440 10.518 1.00 90.31 91 PRO A N 1
ATOM 655 C CA . PRO A 1 91 ? -18.175 7.359 10.413 1.00 90.31 91 PRO A CA 1
ATOM 656 C C . PRO A 1 91 ? -17.707 6.883 9.033 1.00 90.31 91 PRO A C 1
ATOM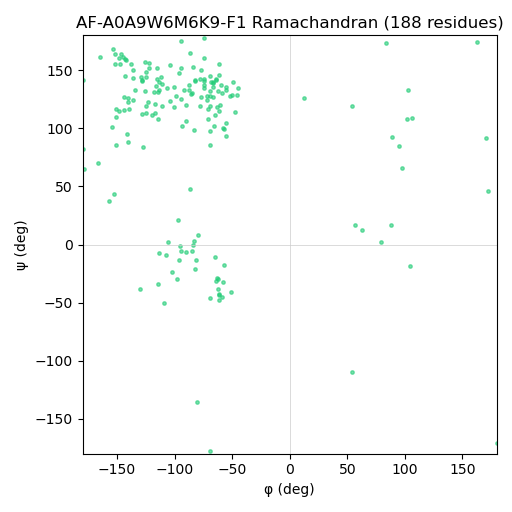 658 O O . PRO A 1 91 ? -16.804 7.472 8.447 1.00 90.31 91 PRO A O 1
ATOM 661 N N . THR A 1 92 ? -18.396 5.895 8.465 1.00 92.19 92 THR A N 1
ATOM 662 C CA . THR A 1 92 ? -18.128 5.356 7.129 1.00 92.19 92 THR A CA 1
ATOM 663 C C . THR A 1 92 ? -18.298 6.394 6.022 1.00 92.19 92 THR A C 1
ATOM 665 O O . THR A 1 92 ? -17.397 6.591 5.212 1.00 92.19 92 THR A O 1
ATOM 668 N N . GLN A 1 93 ? -19.408 7.139 6.032 1.00 93.44 93 GLN A N 1
ATOM 669 C CA . GLN A 1 93 ? -19.653 8.210 5.056 1.00 93.44 93 GLN A CA 1
ATOM 670 C C . GLN A 1 93 ? -18.609 9.328 5.139 1.00 93.44 93 GLN A C 1
ATOM 672 O O . GLN A 1 93 ? -18.338 10.002 4.145 1.00 93.44 93 GLN A O 1
ATOM 677 N N . LYS A 1 94 ? -18.040 9.564 6.327 1.00 94.94 94 LYS A N 1
ATOM 678 C CA . LYS A 1 94 ? -16.937 10.512 6.489 1.00 94.94 94 LYS A CA 1
ATOM 679 C C . LYS A 1 94 ? -15.661 9.988 5.824 1.00 94.94 94 LYS A C 1
ATOM 681 O O . LYS A 1 94 ? -15.054 10.725 5.059 1.00 94.94 94 LYS A O 1
ATOM 686 N N . LEU A 1 95 ? -15.307 8.721 6.045 1.00 96.56 95 LEU A N 1
ATOM 687 C CA . LEU A 1 95 ? -14.135 8.097 5.420 1.00 96.56 95 LEU A CA 1
ATOM 688 C C . LEU A 1 95 ? -14.214 8.122 3.888 1.00 96.56 95 LEU A C 1
ATOM 690 O O . LEU A 1 95 ? -13.255 8.512 3.223 1.00 96.56 95 LEU A O 1
ATOM 694 N N . GLU A 1 96 ? -15.366 7.774 3.318 1.00 95.75 96 GLU A N 1
ATOM 695 C CA . GLU A 1 96 ? -15.581 7.836 1.867 1.00 95.75 96 GLU A CA 1
ATOM 696 C C . GLU A 1 96 ? -15.435 9.265 1.326 1.00 95.75 96 GLU A C 1
ATOM 698 O O . GLU A 1 96 ? -14.782 9.483 0.304 1.00 95.75 96 GLU A O 1
ATOM 703 N N . ALA A 1 97 ? -15.981 10.259 2.039 1.00 95.56 97 ALA A N 1
ATOM 704 C CA . ALA A 1 97 ? -15.820 11.669 1.683 1.00 95.56 97 ALA A CA 1
ATOM 705 C C . ALA A 1 97 ? -14.352 12.133 1.745 1.00 95.56 97 ALA A C 1
ATOM 707 O O . ALA A 1 97 ? -13.953 13.004 0.972 1.00 95.56 97 ALA A O 1
ATOM 708 N N . ASP A 1 98 ? -13.543 11.514 2.607 1.00 96.50 98 ASP A N 1
ATOM 709 C CA . ASP A 1 98 ? -12.105 11.765 2.741 1.00 96.50 98 ASP A CA 1
ATOM 710 C C . ASP A 1 98 ? -11.259 10.977 1.710 1.00 96.50 98 ASP A C 1
ATOM 712 O O . ASP A 1 98 ? -10.022 11.072 1.685 1.00 96.50 98 ASP A O 1
ATOM 716 N N . GLY A 1 99 ? -11.909 10.229 0.811 1.00 97.25 99 GLY A N 1
ATOM 717 C CA . GLY A 1 99 ? -11.288 9.505 -0.298 1.00 97.25 99 GLY A CA 1
ATOM 718 C C . GLY A 1 99 ? -10.810 8.097 0.051 1.00 97.25 99 GLY A C 1
ATOM 719 O O . GLY A 1 99 ? -9.995 7.540 -0.687 1.00 97.25 99 GLY A O 1
ATOM 720 N N . TYR A 1 100 ? -11.276 7.530 1.163 1.00 98.25 100 TYR A N 1
ATOM 721 C CA . TYR A 1 100 ? -11.093 6.111 1.441 1.00 98.25 100 TYR A CA 1
ATOM 722 C C . TYR A 1 100 ? -12.067 5.259 0.630 1.00 98.25 100 TYR A C 1
ATOM 724 O O . TYR A 1 100 ? -13.189 5.667 0.338 1.00 98.25 100 TYR A O 1
ATOM 732 N N . GLN A 1 101 ? -11.638 4.046 0.302 1.00 98.00 101 GLN A N 1
ATOM 733 C CA . GLN A 1 101 ? -12.461 3.031 -0.345 1.00 98.00 101 GLN A CA 1
ATOM 734 C C . GLN A 1 101 ? -12.623 1.845 0.599 1.00 98.00 101 GLN A C 1
ATOM 736 O O . GLN A 1 101 ? -11.645 1.423 1.219 1.00 98.00 101 GLN A O 1
ATOM 741 N N . GLU A 1 102 ? -13.834 1.300 0.710 1.00 97.56 102 GLU A N 1
ATOM 742 C CA . GLU A 1 102 ? -14.044 0.047 1.434 1.00 97.56 102 GLU A CA 1
ATOM 743 C C . GLU A 1 102 ? -13.441 -1.105 0.625 1.00 97.56 102 GLU A C 1
ATOM 745 O O . GLU A 1 102 ? -13.855 -1.382 -0.500 1.00 97.56 102 GLU A O 1
ATOM 750 N N . VAL A 1 103 ? -12.433 -1.764 1.190 1.00 97.88 103 VAL A N 1
ATOM 751 C CA . VAL A 1 103 ? -11.704 -2.863 0.529 1.00 97.88 103 VAL A CA 1
ATOM 752 C C . VAL A 1 103 ? -12.139 -4.229 1.044 1.00 97.88 103 VAL A C 1
ATOM 754 O O . VAL A 1 103 ? -12.034 -5.243 0.357 1.00 97.88 10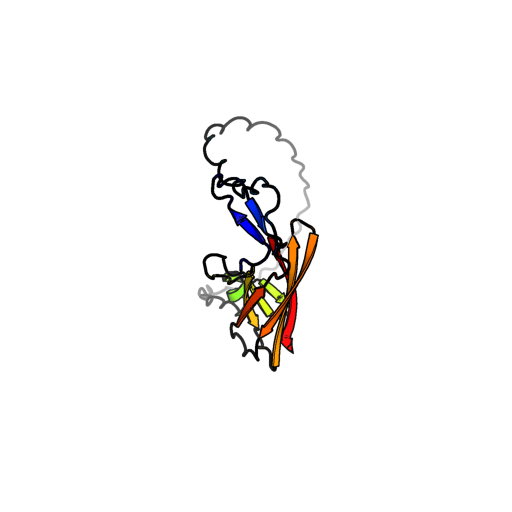3 VAL A O 1
ATOM 757 N N . LYS A 1 104 ? -12.680 -4.243 2.259 1.00 97.00 104 LYS A N 1
ATOM 758 C CA . LYS A 1 104 ? -13.344 -5.367 2.908 1.00 97.00 104 LYS A CA 1
ATOM 759 C C . LYS A 1 104 ? -14.358 -4.773 3.876 1.00 97.00 104 LYS A C 1
ATOM 761 O O . LYS A 1 104 ? -14.161 -3.657 4.335 1.00 97.00 104 LYS A O 1
ATOM 766 N N . ARG A 1 105 ? -15.413 -5.516 4.219 1.00 95.88 105 ARG A N 1
ATOM 767 C CA . ARG A 1 105 ? -16.428 -5.066 5.183 1.00 95.88 105 ARG A CA 1
ATOM 768 C C . ARG A 1 105 ? -15.775 -4.493 6.450 1.00 95.88 105 ARG A C 1
ATOM 770 O O . ARG A 1 105 ? -15.149 -5.250 7.188 1.00 95.88 105 ARG A O 1
ATOM 777 N N . GLY A 1 106 ? -15.945 -3.193 6.684 1.00 96.31 106 GLY A N 1
ATOM 778 C CA . GLY A 1 106 ? -15.394 -2.477 7.840 1.00 96.31 106 GLY A CA 1
ATOM 779 C C . GLY A 1 106 ? -13.912 -2.090 7.740 1.00 96.31 106 GLY A C 1
ATOM 780 O O . GLY A 1 106 ? -13.398 -1.494 8.681 1.00 96.31 106 GLY A O 1
ATOM 781 N N . ILE A 1 107 ? -13.229 -2.379 6.629 1.00 98.31 107 ILE A N 1
ATOM 782 C CA . ILE A 1 107 ? -11.828 -2.016 6.378 1.00 98.31 107 ILE A CA 1
ATOM 783 C C . ILE A 1 107 ? -11.768 -1.067 5.184 1.00 98.31 107 ILE A C 1
ATOM 785 O O . ILE A 1 107 ? -12.159 -1.400 4.064 1.00 98.31 107 ILE A O 1
ATOM 789 N N . PHE A 1 108 ? -11.223 0.114 5.435 1.00 98.62 108 PHE A N 1
ATOM 790 C CA . PHE A 1 108 ? -11.118 1.215 4.493 1.00 98.62 108 PHE A CA 1
ATOM 791 C C . PHE A 1 108 ? -9.657 1.473 4.167 1.00 98.62 108 PHE A C 1
ATOM 793 O O . PHE A 1 108 ? -8.809 1.437 5.056 1.00 98.62 108 PHE A O 1
ATOM 800 N N . ALA A 1 109 ? -9.352 1.754 2.903 1.00 98.50 109 ALA A N 1
ATOM 801 C CA . ALA A 1 109 ? -7.991 2.022 2.469 1.00 98.50 109 ALA A CA 1
ATOM 802 C C . ALA A 1 109 ? -7.904 3.216 1.516 1.00 98.50 109 ALA A C 1
ATOM 804 O O . ALA A 1 109 ? -8.832 3.505 0.758 1.00 98.50 109 ALA A O 1
ATOM 805 N N . LYS A 1 110 ? -6.762 3.901 1.547 1.00 98.44 110 LYS A N 1
ATOM 806 C CA . LYS A 1 110 ? -6.444 5.038 0.685 1.00 98.44 110 LYS A CA 1
ATOM 807 C C . LYS A 1 110 ? -4.965 5.018 0.324 1.00 98.44 110 LYS A C 1
ATOM 809 O O . LYS A 1 110 ? -4.102 4.965 1.199 1.00 98.44 110 LYS A O 1
ATOM 814 N N . TRP A 1 111 ? -4.664 5.075 -0.970 1.00 98.31 111 TRP A N 1
ATOM 815 C CA . TRP A 1 111 ? -3.286 5.189 -1.443 1.00 98.31 111 TRP A CA 1
ATOM 816 C C . TRP A 1 111 ? -2.721 6.566 -1.110 1.00 98.31 111 TRP A C 1
ATOM 818 O O . TRP A 1 111 ? -3.348 7.591 -1.385 1.00 98.31 111 TRP A O 1
ATOM 828 N N . GLU A 1 112 ? -1.519 6.590 -0.546 1.00 98.31 112 GLU A N 1
ATOM 829 C CA . GLU A 1 112 ? -0.795 7.832 -0.314 1.00 98.31 112 GLU A CA 1
ATOM 830 C C . GLU A 1 112 ? -0.235 8.378 -1.636 1.00 98.31 112 GLU A C 1
ATOM 832 O O . 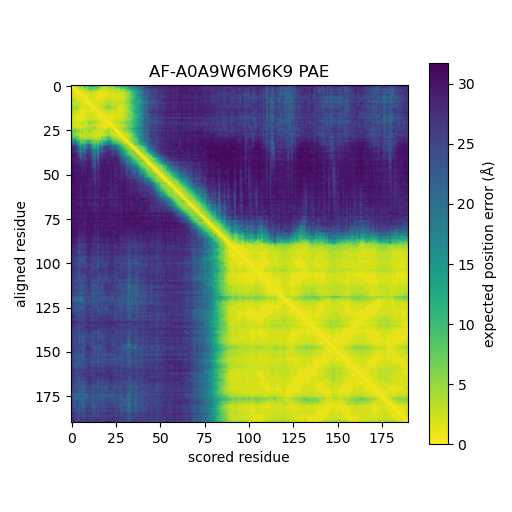GLU A 1 112 ? 0.252 7.610 -2.476 1.00 98.31 112 GLU A O 1
ATOM 837 N N . PRO A 1 113 ? -0.273 9.702 -1.856 1.00 97.06 113 PRO A N 1
ATOM 838 C CA . PRO A 1 113 ? 0.360 10.290 -3.024 1.00 97.06 113 PRO A CA 1
ATOM 839 C C . PRO A 1 113 ? 1.876 10.077 -2.959 1.00 97.06 113 PRO A C 1
ATOM 841 O O . PRO A 1 113 ? 2.492 10.242 -1.912 1.00 97.06 113 PRO A O 1
ATOM 844 N N . LYS A 1 114 ? 2.516 9.800 -4.101 1.00 95.12 114 LYS A N 1
ATOM 845 C CA . LYS A 1 114 ? 3.977 9.577 -4.171 1.00 95.12 114 LYS A CA 1
ATOM 846 C C . LYS A 1 114 ? 4.817 10.746 -3.636 1.00 95.12 114 LYS A C 1
ATOM 848 O O . LYS A 1 114 ? 5.994 10.567 -3.366 1.00 95.12 114 LYS A O 1
ATOM 853 N N . SER A 1 115 ? 4.237 11.940 -3.511 1.00 96.69 115 SER A N 1
ATOM 854 C CA . SER A 1 115 ? 4.889 13.115 -2.930 1.00 96.69 115 SER A CA 1
ATOM 855 C C . SER A 1 115 ? 4.882 13.148 -1.396 1.00 96.69 115 SER A C 1
ATOM 857 O O . SER A 1 115 ? 5.589 13.979 -0.835 1.00 96.69 115 SER A O 1
ATOM 859 N N . SER A 1 116 ? 4.089 12.314 -0.706 1.00 96.56 116 SER A N 1
ATOM 860 C CA . SER A 1 116 ? 4.012 12.301 0.769 1.00 96.56 116 SER A CA 1
ATOM 861 C C . SER A 1 116 ? 5.013 11.352 1.433 1.00 96.56 116 SER A C 1
ATOM 863 O O . SER A 1 116 ? 5.135 11.355 2.657 1.00 96.56 116 SER A O 1
ATOM 865 N N . TYR A 1 117 ? 5.744 10.550 0.658 1.00 97.19 117 TYR A N 1
ATOM 866 C CA . TYR A 1 117 ? 6.708 9.590 1.183 1.00 97.19 117 TYR A CA 1
ATOM 867 C C . TYR A 1 117 ? 7.886 9.393 0.232 1.00 97.19 117 TYR A C 1
ATOM 869 O O . TYR A 1 117 ? 7.810 9.660 -0.965 1.00 97.19 117 TYR A O 1
ATOM 877 N N . THR A 1 118 ? 8.980 8.875 0.777 1.00 96.69 118 THR A N 1
ATOM 878 C CA . THR A 1 118 ? 10.114 8.375 0.005 1.00 96.69 118 THR A CA 1
ATOM 879 C C . THR A 1 118 ? 10.195 6.864 0.155 1.00 96.69 118 THR A C 1
ATOM 881 O O . THR A 1 118 ? 9.885 6.311 1.213 1.00 96.69 118 THR A O 1
ATOM 884 N N . CYS A 1 119 ? 10.591 6.199 -0.923 1.00 94.44 119 CYS A N 1
ATOM 885 C CA . CYS A 1 119 ? 11.009 4.808 -0.871 1.00 94.44 119 CYS A CA 1
ATOM 886 C C . CYS A 1 119 ? 12.526 4.757 -0.726 1.00 94.44 119 CYS A C 1
ATOM 888 O O . CYS A 1 119 ? 13.219 5.684 -1.151 1.00 94.44 119 CYS A O 1
ATOM 890 N N . ASP A 1 120 ? 13.016 3.688 -0.110 1.00 91.62 120 ASP A N 1
ATOM 891 C CA . ASP A 1 120 ? 14.446 3.421 -0.010 1.00 91.62 120 ASP A CA 1
ATOM 892 C C . ASP A 1 120 ? 14.951 2.792 -1.328 1.00 91.62 120 ASP A C 1
ATOM 894 O O . ASP A 1 120 ? 14.584 3.230 -2.418 1.00 91.62 120 ASP A O 1
ATOM 898 N N . TYR A 1 121 ? 15.765 1.742 -1.253 1.00 93.38 121 TYR A N 1
ATOM 899 C CA . TYR A 1 121 ? 16.357 1.078 -2.411 1.00 93.38 121 TYR A CA 1
ATOM 900 C C . TYR A 1 121 ? 15.336 0.525 -3.428 1.00 93.38 121 TYR A C 1
ATOM 902 O O . TYR A 1 121 ? 15.608 0.501 -4.628 1.00 93.38 121 TYR A O 1
ATOM 910 N N . TRP A 1 122 ? 14.163 0.086 -2.969 1.00 95.56 122 TRP A N 1
ATOM 911 C CA . TRP A 1 122 ? 13.141 -0.551 -3.805 1.00 95.56 122 TRP A CA 1
ATOM 912 C C . TRP A 1 122 ? 11.973 0.387 -4.111 1.00 95.56 122 TRP A C 1
ATOM 914 O O . TRP A 1 122 ? 11.659 1.286 -3.333 1.00 95.56 122 TRP A O 1
ATOM 924 N N . SER A 1 123 ? 11.277 0.146 -5.227 1.00 95.75 123 SER A N 1
ATOM 925 C CA . SER A 1 123 ? 10.028 0.860 -5.517 1.00 95.75 123 SER A CA 1
ATOM 926 C C . SER A 1 123 ? 8.960 0.466 -4.499 1.00 95.75 123 SER A C 1
ATOM 928 O O . SER A 1 123 ? 8.804 -0.710 -4.188 1.00 95.75 123 SER A O 1
ATOM 930 N N . CYS A 1 124 ? 8.213 1.437 -3.977 1.00 97.88 124 CYS A N 1
ATOM 931 C CA . CYS A 1 124 ? 7.207 1.184 -2.952 1.00 97.88 124 CYS A CA 1
ATOM 932 C C . CYS A 1 124 ? 5.961 2.065 -3.112 1.00 97.88 124 CYS A C 1
ATOM 934 O O . CYS A 1 124 ? 5.986 3.138 -3.731 1.00 97.88 124 CYS A O 1
ATOM 936 N N . SER A 1 125 ? 4.869 1.614 -2.506 1.00 98.25 125 SER A N 1
ATOM 937 C CA . SER A 1 125 ? 3.661 2.398 -2.285 1.00 98.25 125 SER A CA 1
ATOM 938 C C . SER A 1 125 ? 3.252 2.342 -0.825 1.00 98.25 125 SER A C 1
ATOM 940 O O . SER A 1 125 ? 3.355 1.299 -0.184 1.00 98.25 125 SER A O 1
ATOM 942 N N . LYS A 1 126 ? 2.771 3.472 -0.301 1.00 98.38 126 LYS A N 1
ATOM 943 C CA . LYS A 1 126 ? 2.163 3.518 1.026 1.00 98.38 126 LYS A CA 1
ATOM 944 C C . LYS A 1 126 ? 0.648 3.520 0.910 1.00 98.38 126 LYS A C 1
ATOM 946 O O . LYS A 1 126 ? 0.080 4.216 0.067 1.00 98.38 126 LYS A O 1
ATOM 951 N N . LEU A 1 127 ? 0.012 2.719 1.749 1.00 98.44 127 LEU A N 1
ATOM 952 C CA . LEU A 1 127 ? -1.434 2.600 1.831 1.00 98.44 127 LEU A CA 1
ATOM 953 C C . LEU A 1 127 ? -1.833 2.911 3.269 1.00 98.44 127 LEU A C 1
ATOM 955 O O . LEU A 1 127 ? -1.346 2.295 4.215 1.00 98.44 127 LEU A O 1
ATOM 959 N N . ARG A 1 128 ? -2.696 3.904 3.434 1.00 98.62 128 ARG A N 1
ATOM 960 C CA . ARG A 1 128 ? -3.323 4.201 4.715 1.00 98.62 128 ARG A CA 1
ATOM 961 C C . ARG A 1 128 ? -4.548 3.318 4.857 1.00 98.62 128 ARG A C 1
ATOM 963 O O . ARG A 1 128 ? -5.351 3.249 3.928 1.00 98.62 128 ARG A O 1
ATOM 970 N N . VAL A 1 129 ? -4.679 2.649 5.992 1.00 98.56 129 VAL A N 1
ATOM 971 C CA . VAL A 1 129 ? -5.763 1.705 6.269 1.00 98.56 129 VAL A CA 1
ATOM 972 C C . VAL A 1 129 ? -6.426 2.028 7.602 1.00 98.56 129 VAL A C 1
ATOM 974 O O . VAL A 1 129 ? -5.757 2.455 8.540 1.00 98.56 129 VAL A O 1
ATOM 977 N N . ILE A 1 130 ? -7.741 1.839 7.671 1.00 98.50 130 ILE A N 1
ATOM 978 C CA . ILE A 1 130 ? -8.566 2.044 8.866 1.00 98.50 130 ILE A CA 1
ATOM 979 C C . ILE A 1 130 ? -9.507 0.854 9.006 1.00 98.50 130 ILE A C 1
ATOM 981 O O . ILE A 1 130 ? -10.175 0.485 8.041 1.00 98.50 130 ILE A O 1
ATOM 985 N N . SER A 1 131 ? -9.602 0.293 10.212 1.00 98.12 131 SER A N 1
ATOM 986 C CA . SER A 1 131 ? -10.669 -0.649 10.565 1.00 98.12 131 SER A CA 1
ATOM 987 C C . SER A 1 131 ? -11.710 0.048 11.437 1.00 98.12 131 SER A C 1
ATOM 989 O O . SER A 1 131 ? -11.377 0.573 12.499 1.00 98.12 131 SER A O 1
ATOM 991 N N . VAL A 1 132 ? -12.974 0.046 11.009 1.00 97.25 132 VAL A N 1
ATOM 992 C CA . VAL A 1 132 ? -14.096 0.640 11.758 1.00 97.25 132 VAL A CA 1
ATOM 993 C C . VAL A 1 132 ? -14.268 -0.056 13.107 1.00 97.25 132 VAL A C 1
ATOM 995 O O . VAL A 1 132 ? -14.400 0.613 14.128 1.00 97.25 132 VAL A O 1
ATOM 998 N N . ASP A 1 133 ? -14.181 -1.387 13.116 1.00 97.38 133 ASP A N 1
ATOM 999 C CA . ASP A 1 133 ? -14.360 -2.219 14.312 1.00 97.38 133 ASP A CA 1
ATOM 1000 C C . ASP A 1 133 ? -13.027 -2.553 15.016 1.00 97.38 133 ASP A C 1
ATOM 1002 O O . ASP A 1 133 ? -13.016 -3.142 16.097 1.00 97.38 133 ASP A O 1
ATOM 1006 N N . GLY A 1 134 ? -11.893 -2.169 14.421 1.00 97.94 134 GLY A N 1
ATOM 1007 C CA . GLY A 1 134 ? -10.553 -2.577 14.847 1.00 97.94 134 GLY A CA 1
ATOM 1008 C C . GLY A 1 134 ? -10.137 -3.949 14.296 1.00 97.94 134 GLY A C 1
ATOM 1009 O O . GLY A 1 134 ? -10.912 -4.642 13.639 1.00 97.94 134 GLY A O 1
ATOM 1010 N N . CYS A 1 135 ? -8.884 -4.330 14.530 1.00 98.25 135 CYS A N 1
ATOM 1011 C CA . CYS A 1 135 ? -8.362 -5.674 14.285 1.00 98.25 135 CYS A CA 1
ATOM 1012 C C . CYS A 1 135 ? -7.661 -6.154 15.573 1.00 98.25 135 CYS A C 1
ATOM 1014 O O . CYS A 1 135 ? -6.641 -5.564 15.941 1.00 98.25 135 CYS A O 1
ATOM 1016 N N . PRO A 1 136 ? -8.178 -7.176 16.281 1.00 97.75 136 PRO A N 1
ATOM 1017 C CA . PRO A 1 136 ? -7.701 -7.535 17.619 1.00 97.75 136 PRO A CA 1
ATOM 1018 C C . PRO A 1 136 ? -6.238 -7.968 17.680 1.00 97.75 136 PRO A C 1
ATOM 1020 O O . PRO A 1 136 ? -5.558 -7.626 18.645 1.00 97.75 136 PRO A O 1
ATOM 1023 N N . ASN A 1 137 ? -5.757 -8.712 16.679 1.00 97.94 137 ASN A N 1
ATOM 1024 C CA . ASN A 1 137 ? -4.390 -9.227 16.667 1.00 97.94 137 ASN A CA 1
ATOM 1025 C C . ASN A 1 137 ? -3.532 -8.511 15.623 1.00 97.94 137 ASN A C 1
ATOM 1027 O O . ASN A 1 137 ? -2.441 -8.035 15.941 1.00 97.94 137 ASN A O 1
ATOM 1031 N N . SER A 1 138 ? -4.024 -8.427 14.387 1.00 98.31 138 SER A N 1
ATOM 1032 C CA . SER A 1 138 ? -3.313 -7.790 13.276 1.00 98.31 138 SER A CA 1
ATOM 1033 C C . SER A 1 138 ? -4.232 -7.511 12.089 1.00 98.31 138 SER A C 1
ATOM 1035 O O . SER A 1 138 ? -5.297 -8.114 11.950 1.00 98.31 138 SER A O 1
ATOM 1037 N N . LEU A 1 139 ? -3.800 -6.607 11.208 1.00 98.62 139 LEU A N 1
ATOM 1038 C CA . LEU A 1 139 ? -4.361 -6.432 9.871 1.00 98.62 139 LEU A CA 1
ATOM 1039 C C . LEU A 1 139 ? -3.329 -6.881 8.839 1.00 98.62 139 LEU A C 1
ATOM 1041 O O . LEU A 1 139 ? -2.242 -6.309 8.751 1.00 98.62 139 LEU A O 1
ATOM 1045 N N . TYR A 1 140 ? -3.681 -7.892 8.051 1.00 98.62 140 TYR A N 1
ATOM 1046 C CA . TYR A 1 140 ? -2.909 -8.323 6.893 1.00 98.62 140 TYR A CA 1
ATOM 1047 C C . TYR A 1 140 ? -3.389 -7.605 5.639 1.00 98.62 140 TYR A C 1
ATOM 1049 O O . TYR A 1 140 ? -4.594 -7.550 5.377 1.00 98.62 140 TYR A O 1
ATOM 1057 N N . ILE A 1 141 ? -2.438 -7.084 4.866 1.00 98.69 141 ILE A N 1
ATOM 1058 C CA . ILE A 1 141 ? -2.676 -6.405 3.596 1.00 98.69 141 ILE A CA 1
ATOM 1059 C C . ILE A 1 141 ? -1.824 -7.062 2.517 1.00 98.69 141 ILE A C 1
ATOM 1061 O O . ILE A 1 141 ? -0.617 -7.218 2.688 1.00 98.69 141 ILE A O 1
ATOM 1065 N N . GLU A 1 142 ? -2.437 -7.372 1.378 1.00 98.75 142 GLU A N 1
ATOM 1066 C CA . GLU A 1 142 ? -1.763 -7.941 0.214 1.00 98.75 142 GLU A CA 1
ATOM 1067 C C . GLU A 1 142 ? -2.088 -7.143 -1.050 1.00 98.75 142 GLU A C 1
ATOM 1069 O O . GLU A 1 142 ? -3.228 -6.720 -1.267 1.00 98.75 142 GLU A O 1
ATOM 1074 N N . ALA A 1 143 ? -1.091 -6.955 -1.913 1.00 98.69 143 ALA A N 1
ATOM 1075 C CA . ALA A 1 143 ? -1.272 -6.360 -3.224 1.00 98.69 143 ALA A CA 1
ATOM 1076 C C . ALA A 1 143 ? -0.510 -7.110 -4.319 1.00 98.69 143 ALA A C 1
ATOM 1078 O O . ALA A 1 143 ? 0.644 -7.515 -4.163 1.00 98.69 143 ALA A O 1
ATOM 1079 N N . ALA A 1 144 ? -1.137 -7.186 -5.488 1.00 98.56 144 ALA A N 1
ATOM 1080 C CA . ALA A 1 144 ? -0.492 -7.576 -6.727 1.00 98.56 144 ALA A CA 1
ATOM 1081 C C . ALA A 1 144 ? 0.386 -6.448 -7.269 1.00 98.56 144 ALA A C 1
ATOM 1083 O O . ALA A 1 144 ? -0.025 -5.286 -7.315 1.00 98.56 144 ALA A O 1
ATOM 1084 N N . ILE A 1 145 ? 1.573 -6.817 -7.744 1.00 98.56 145 ILE A N 1
ATOM 1085 C CA . ILE A 1 145 ? 2.490 -5.934 -8.462 1.00 98.56 145 ILE A CA 1
ATOM 1086 C C . ILE A 1 145 ? 2.152 -6.038 -9.949 1.00 98.56 145 ILE A C 1
ATOM 1088 O O . ILE A 1 145 ? 2.198 -7.126 -10.531 1.00 98.56 145 ILE A O 1
ATOM 1092 N N . ILE A 1 146 ? 1.789 -4.913 -10.563 1.00 98.38 146 ILE A N 1
ATOM 1093 C CA . ILE A 1 146 ? 1.277 -4.847 -11.934 1.00 98.38 146 ILE A CA 1
ATOM 1094 C C . ILE A 1 146 ? 2.262 -4.091 -12.828 1.00 98.38 146 ILE A C 1
ATOM 1096 O O . ILE A 1 146 ? 2.676 -2.982 -12.493 1.00 98.38 146 ILE A O 1
ATOM 1100 N N . SER A 1 147 ? 2.585 -4.669 -13.986 1.00 97.31 147 SER A N 1
ATOM 1101 C CA . SER A 1 147 ? 3.371 -4.065 -15.069 1.00 97.31 147 SER A CA 1
ATOM 1102 C C . SER A 1 147 ? 2.511 -4.011 -16.331 1.00 97.31 147 SER A C 1
ATOM 1104 O O . SER A 1 147 ? 2.117 -5.053 -16.867 1.00 97.31 147 SER A O 1
ATOM 1106 N N . GLY A 1 148 ? 2.129 -2.812 -16.775 1.00 96.31 148 GLY A N 1
ATOM 1107 C CA . GLY A 1 148 ? 1.073 -2.647 -17.782 1.00 96.31 148 GLY A CA 1
ATOM 1108 C C . GLY A 1 148 ? -0.240 -3.346 -17.381 1.00 96.31 148 GLY A C 1
ATOM 1109 O O . GLY A 1 148 ? -0.926 -2.907 -16.463 1.00 96.31 148 GLY A O 1
ATOM 1110 N N . SER A 1 149 ? -0.597 -4.434 -18.073 1.00 95.38 149 SER A N 1
ATOM 1111 C CA . SER A 1 149 ? -1.781 -5.266 -17.788 1.00 95.38 149 SER A CA 1
ATOM 1112 C C . SER A 1 149 ? -1.458 -6.614 -17.130 1.00 95.38 149 SER A C 1
ATOM 1114 O O . SER A 1 149 ? -2.362 -7.421 -16.916 1.00 95.38 149 SER A O 1
ATOM 1116 N N . THR A 1 150 ? -0.186 -6.888 -16.845 1.00 96.94 150 THR A N 1
ATOM 1117 C CA . THR A 1 150 ? 0.291 -8.191 -16.372 1.00 96.94 150 THR A CA 1
ATOM 1118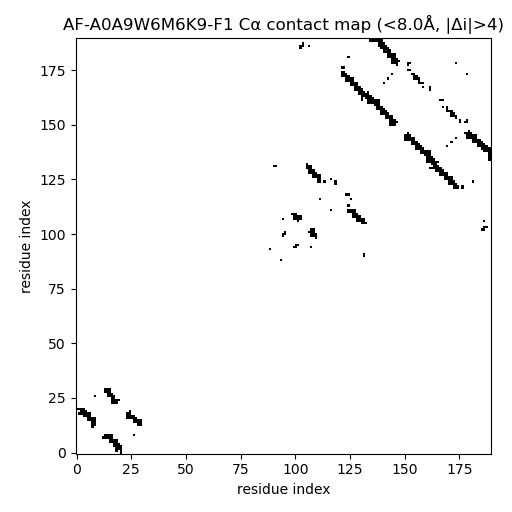 C C . THR A 1 150 ? 0.635 -8.126 -14.891 1.00 96.94 150 THR A C 1
ATOM 1120 O O . THR A 1 150 ? 1.312 -7.203 -14.440 1.00 96.94 150 THR A O 1
ATOM 1123 N N . GLN A 1 151 ? 0.202 -9.129 -14.130 1.00 97.88 151 GLN A N 1
ATOM 1124 C CA . GLN A 1 151 ? 0.671 -9.334 -12.764 1.00 97.88 151 GLN A CA 1
ATOM 1125 C C . GLN A 1 151 ? 2.057 -9.979 -12.802 1.00 97.88 151 GLN A C 1
ATOM 1127 O O . GLN A 1 151 ? 2.218 -11.074 -13.335 1.00 97.88 151 GLN A O 1
ATOM 1132 N N . VAL A 1 152 ? 3.051 -9.285 -12.253 1.00 97.50 152 VAL A N 1
ATOM 1133 C CA . VAL A 1 152 ? 4.463 -9.709 -12.272 1.00 97.50 152 VAL A CA 1
ATOM 1134 C C . VAL A 1 152 ? 4.961 -10.180 -10.908 1.00 97.50 152 VAL A C 1
ATOM 1136 O O . VAL A 1 152 ? 6.049 -10.737 -10.808 1.00 97.50 152 VAL A O 1
ATOM 1139 N N . GLY A 1 153 ? 4.164 -9.983 -9.859 1.00 97.56 153 GLY A N 1
ATOM 1140 C CA . GLY A 1 153 ? 4.497 -10.404 -8.508 1.00 97.56 153 GLY A CA 1
ATOM 1141 C C . GLY A 1 153 ? 3.409 -10.047 -7.505 1.00 97.56 153 GLY A C 1
ATOM 1142 O O . GLY A 1 153 ? 2.316 -9.610 -7.877 1.00 97.56 153 GLY A O 1
ATOM 1143 N N . MET A 1 154 ? 3.740 -10.233 -6.233 1.00 98.38 154 MET A N 1
ATOM 1144 C CA . MET A 1 154 ? 2.909 -9.916 -5.076 1.00 98.38 154 MET A CA 1
ATOM 1145 C C . MET A 1 154 ? 3.780 -9.268 -4.001 1.00 98.38 154 MET A C 1
ATOM 1147 O O . MET A 1 154 ? 4.992 -9.483 -3.965 1.00 98.38 154 MET A O 1
ATOM 1151 N N . THR A 1 155 ? 3.160 -8.487 -3.128 1.00 98.62 155 THR A N 1
ATOM 1152 C CA . THR A 1 155 ? 3.779 -7.930 -1.926 1.00 98.62 155 THR A CA 1
ATOM 1153 C C . THR A 1 155 ? 2.726 -7.823 -0.835 1.00 98.62 155 THR A C 1
ATOM 1155 O O . THR A 1 155 ? 1.530 -7.742 -1.122 1.00 98.62 155 THR A O 1
ATOM 1158 N N . ASN A 1 156 ? 3.158 -7.827 0.414 1.00 98.62 156 ASN A N 1
ATOM 1159 C CA . ASN A 1 156 ? 2.265 -7.779 1.554 1.00 98.62 156 ASN A CA 1
ATOM 1160 C C . ASN A 1 156 ? 2.905 -7.010 2.705 1.00 98.62 156 ASN A C 1
ATOM 1162 O O . ASN A 1 156 ? 4.119 -6.815 2.742 1.00 98.62 156 ASN A O 1
ATOM 1166 N N . ASP A 1 157 ? 2.071 -6.621 3.658 1.00 98.56 157 ASP A N 1
ATOM 1167 C CA . ASP A 1 157 ? 2.486 -6.036 4.926 1.00 98.56 157 ASP A CA 1
ATOM 1168 C C . ASP A 1 157 ? 1.525 -6.487 6.036 1.00 98.56 157 ASP A C 1
ATOM 1170 O O . ASP A 1 157 ? 0.419 -6.972 5.770 1.00 98.56 157 ASP A O 1
ATOM 1174 N N . LEU A 1 158 ? 1.961 -6.362 7.284 1.00 98.31 158 LEU A N 1
ATOM 1175 C CA . LEU A 1 158 ? 1.208 -6.770 8.461 1.00 98.31 158 LEU A CA 1
ATOM 1176 C C . LEU A 1 158 ? 1.310 -5.688 9.534 1.00 98.31 158 LEU A C 1
ATOM 1178 O O . LEU A 1 158 ? 2.403 -5.335 9.973 1.00 98.31 158 LEU A O 1
ATOM 1182 N N . THR A 1 159 ? 0.167 -5.195 10.003 1.00 98.31 159 THR A N 1
ATOM 1183 C CA . THR A 1 159 ? 0.132 -4.287 11.154 1.00 98.31 159 THR A CA 1
ATOM 1184 C C . THR A 1 159 ? 0.084 -5.071 12.462 1.00 98.31 159 THR A C 1
ATOM 1186 O O . THR A 1 159 ? -0.286 -6.245 12.503 1.00 98.31 159 THR A O 1
ATOM 1189 N N . THR A 1 160 ? 0.365 -4.397 13.573 1.00 97.88 160 THR A N 1
ATOM 1190 C CA . THR A 1 160 ? -0.065 -4.865 14.897 1.00 97.88 160 THR A CA 1
ATOM 1191 C C . THR A 1 160 ? -1.584 -4.747 15.048 1.00 97.88 160 THR A C 1
ATOM 1193 O O . THR A 1 160 ? -2.277 -4.300 14.130 1.00 97.88 160 THR A O 1
ATOM 1196 N N . ALA A 1 161 ? -2.104 -5.101 16.224 1.00 98.19 161 ALA A N 1
ATOM 1197 C CA . ALA A 1 161 ? -3.488 -4.841 16.592 1.00 98.19 161 ALA A CA 1
ATOM 1198 C C . ALA A 1 161 ? -3.873 -3.377 16.325 1.00 98.19 161 ALA A C 1
ATOM 1200 O O . ALA A 1 161 ? -3.085 -2.469 16.598 1.00 98.19 161 ALA A O 1
ATOM 1201 N N . LEU A 1 162 ? -5.087 -3.178 15.813 1.00 98.38 162 LEU A N 1
ATOM 1202 C CA . LEU A 1 162 ? -5.676 -1.874 15.523 1.00 98.38 162 LEU A CA 1
ATOM 1203 C C . LEU A 1 162 ? -6.925 -1.688 16.375 1.00 98.38 162 LEU A C 1
ATOM 1205 O O . LEU A 1 162 ? -7.798 -2.557 16.418 1.00 98.38 162 LEU A O 1
ATOM 1209 N N . ARG A 1 163 ? -7.043 -0.543 17.036 1.00 98.44 163 ARG A N 1
ATOM 1210 C CA . ARG A 1 163 ? -8.272 -0.148 17.728 1.00 98.44 163 ARG A CA 1
ATOM 1211 C C . ARG A 1 163 ? -9.342 0.281 16.713 1.00 98.44 163 ARG A C 1
ATOM 1213 O O . ARG A 1 163 ? -9.006 0.623 15.577 1.00 98.44 163 ARG A O 1
ATOM 1220 N N . PRO A 1 164 ? -10.628 0.301 17.108 1.00 98.19 164 PRO A N 1
ATOM 1221 C CA . PRO A 1 164 ? -11.677 0.905 16.295 1.00 98.19 164 PRO A CA 1
ATOM 1222 C C . PRO A 1 164 ? -11.291 2.314 15.838 1.00 98.19 164 PRO A C 1
ATOM 1224 O O . PRO A 1 164 ? -10.915 3.151 16.662 1.00 98.19 164 PRO A O 1
ATOM 1227 N N . MET A 1 165 ? -11.398 2.563 14.532 1.00 97.25 165 MET A N 1
ATOM 1228 C CA . MET A 1 165 ? -11.066 3.828 13.865 1.00 97.25 165 MET A CA 1
ATOM 1229 C C . MET A 1 165 ? -9.588 4.254 13.953 1.00 97.25 165 MET A C 1
ATOM 1231 O O . MET A 1 165 ? -9.265 5.395 13.622 1.00 97.25 165 MET A O 1
ATOM 1235 N N . GLU A 1 166 ? -8.682 3.369 14.374 1.00 98.00 166 GLU A N 1
ATOM 1236 C CA . GLU A 1 166 ? -7.243 3.634 14.340 1.00 98.00 166 GLU A CA 1
ATOM 1237 C C . GLU A 1 166 ? -6.713 3.545 12.905 1.00 98.00 166 GLU A C 1
ATOM 1239 O O . GLU A 1 166 ? -7.040 2.617 12.160 1.00 98.00 166 GLU A O 1
ATOM 1244 N N . GLU A 1 167 ? -5.890 4.522 12.518 1.00 97.56 167 GLU A N 1
ATOM 1245 C CA . GLU A 1 167 ? -5.199 4.501 11.234 1.00 97.56 167 GLU A CA 1
ATOM 1246 C C . GLU A 1 167 ? -3.872 3.754 11.353 1.00 97.56 167 GLU A C 1
ATOM 1248 O O . GLU A 1 167 ? -3.080 4.004 12.263 1.00 97.56 167 GLU A O 1
ATOM 1253 N N . ALA A 1 168 ? -3.577 2.919 10.364 1.00 98.38 168 ALA A N 1
ATOM 1254 C CA . ALA A 1 168 ? -2.248 2.373 10.151 1.00 98.38 168 ALA A CA 1
ATOM 1255 C C . ALA A 1 168 ? -1.736 2.732 8.757 1.00 98.38 168 ALA A C 1
ATOM 1257 O O . ALA A 1 168 ? -2.498 2.933 7.810 1.00 98.38 168 ALA A O 1
ATOM 1258 N N . LEU A 1 169 ? -0.415 2.825 8.637 1.00 98.44 169 LEU A N 1
ATOM 1259 C CA . LEU A 1 169 ? 0.264 3.099 7.380 1.00 98.44 169 LEU A CA 1
ATOM 1260 C C . LEU A 1 169 ? 1.094 1.877 7.000 1.00 98.44 169 LEU A C 1
ATOM 1262 O O . LEU A 1 169 ? 2.123 1.622 7.623 1.00 98.44 169 LEU A O 1
ATOM 1266 N N . VAL A 1 170 ? 0.656 1.149 5.977 1.00 98.31 170 VAL A N 1
ATOM 1267 C CA . VAL A 1 170 ? 1.365 -0.029 5.467 1.00 98.31 170 VAL A CA 1
ATOM 1268 C C . VAL A 1 170 ? 2.246 0.340 4.277 1.00 98.31 170 VAL A C 1
ATOM 1270 O O . VAL A 1 170 ? 1.931 1.258 3.510 1.00 98.31 170 VAL A O 1
ATOM 1273 N N . THR A 1 171 ? 3.371 -0.356 4.129 1.00 98.50 171 THR A N 1
ATOM 1274 C CA . THR A 1 171 ? 4.342 -0.142 3.051 1.00 98.50 171 THR A CA 1
ATOM 1275 C C . THR A 1 171 ? 4.437 -1.386 2.180 1.00 98.50 171 THR A C 1
ATOM 1277 O O . THR A 1 171 ? 4.943 -2.422 2.590 1.00 98.50 171 THR A O 1
ATOM 1280 N N . LEU A 1 172 ? 3.999 -1.254 0.933 1.00 98.50 172 LEU A N 1
ATOM 1281 C CA . LEU A 1 172 ? 4.017 -2.316 -0.064 1.00 98.50 172 LEU A CA 1
ATOM 1282 C C . LEU A 1 172 ? 5.219 -2.102 -0.982 1.00 98.50 172 LEU A C 1
ATOM 1284 O O . LEU A 1 172 ? 5.326 -1.064 -1.637 1.00 98.50 172 LEU A O 1
ATOM 1288 N N . THR A 1 173 ? 6.137 -3.065 -1.003 1.00 98.19 173 THR A N 1
ATOM 1289 C CA . THR A 1 173 ? 7.433 -2.935 -1.686 1.00 98.19 173 THR A CA 1
ATOM 1290 C C . THR A 1 173 ? 7.528 -3.888 -2.871 1.00 98.19 173 THR A C 1
ATOM 1292 O O . THR A 1 173 ? 7.222 -5.073 -2.749 1.00 98.19 173 THR A O 1
ATOM 1295 N N . ASP A 1 174 ? 7.972 -3.379 -4.019 1.00 98.00 174 ASP A N 1
ATOM 1296 C CA . ASP A 1 174 ? 8.292 -4.167 -5.206 1.00 98.00 174 ASP A CA 1
ATOM 1297 C C . ASP A 1 174 ? 9.786 -4.524 -5.229 1.00 98.00 174 ASP A C 1
ATOM 1299 O O . ASP A 1 174 ? 10.636 -3.713 -5.605 1.00 98.00 174 ASP A O 1
ATOM 1303 N N . HIS A 1 175 ? 10.093 -5.769 -4.861 1.00 96.50 175 HIS A N 1
ATOM 1304 C CA . HIS A 1 175 ? 11.439 -6.347 -4.958 1.00 96.50 175 HIS A CA 1
ATOM 1305 C C . HIS A 1 175 ? 11.761 -6.934 -6.341 1.00 96.50 175 HIS A C 1
ATOM 1307 O O . HIS A 1 175 ? 12.882 -7.377 -6.581 1.00 96.50 175 HIS A O 1
ATOM 1313 N N . THR A 1 176 ? 10.792 -6.967 -7.257 1.00 93.56 176 THR A N 1
ATOM 1314 C CA . THR A 1 176 ? 10.984 -7.477 -8.621 1.00 93.56 176 THR A CA 1
ATOM 1315 C C . THR A 1 176 ? 11.596 -6.428 -9.547 1.00 93.56 176 THR A C 1
ATOM 1317 O O . THR A 1 176 ? 12.155 -6.787 -10.581 1.00 93.56 176 THR A O 1
ATOM 1320 N N . SER A 1 177 ? 11.484 -5.140 -9.193 1.00 92.94 177 SER A N 1
ATOM 1321 C CA . SER A 1 177 ? 11.863 -3.986 -10.025 1.00 92.94 177 SER A CA 1
ATOM 1322 C C . SER A 1 177 ? 11.167 -3.931 -11.392 1.00 92.94 177 SER A C 1
ATOM 1324 O O . SER A 1 177 ? 11.615 -3.208 -12.284 1.00 92.94 177 SER A O 1
ATOM 1326 N N . ASN A 1 178 ? 10.079 -4.685 -11.566 1.00 93.31 178 ASN A N 1
ATOM 1327 C CA . ASN A 1 178 ? 9.349 -4.807 -12.827 1.00 93.31 178 ASN A CA 1
ATOM 1328 C C . ASN A 1 178 ? 7.938 -4.200 -12.757 1.00 93.31 178 ASN A C 1
ATOM 1330 O O . ASN A 1 178 ? 7.263 -4.127 -13.786 1.00 93.31 178 ASN A O 1
ATOM 1334 N N . GLY A 1 179 ? 7.475 -3.784 -11.575 1.00 96.00 179 GLY A N 1
ATOM 1335 C CA . GLY A 1 179 ? 6.152 -3.213 -11.358 1.00 96.00 179 GLY A CA 1
ATOM 1336 C C . GLY A 1 179 ? 6.051 -1.726 -11.695 1.00 96.00 179 GLY A C 1
ATOM 1337 O O . GLY A 1 179 ? 6.923 -0.922 -11.370 1.00 96.00 179 GLY A O 1
ATOM 1338 N N . ASP A 1 180 ? 4.924 -1.345 -12.292 1.00 95.81 180 ASP A N 1
ATOM 1339 C CA . ASP A 1 180 ? 4.531 0.050 -12.519 1.00 95.81 180 ASP A CA 1
ATOM 1340 C C . ASP A 1 180 ? 3.548 0.552 -11.447 1.00 95.81 180 ASP A C 1
ATOM 1342 O O . ASP A 1 180 ? 3.494 1.750 -11.142 1.00 95.81 180 ASP A O 1
ATOM 1346 N N . SER A 1 181 ? 2.741 -0.357 -10.891 1.00 97.06 181 SER A N 1
ATOM 1347 C CA . SER A 1 181 ? 1.681 -0.050 -9.930 1.00 97.06 181 SER A CA 1
ATOM 1348 C C . SER A 1 181 ? 1.370 -1.232 -9.010 1.00 97.06 181 SER A C 1
ATOM 1350 O O . SER A 1 181 ? 1.794 -2.361 -9.256 1.00 97.06 181 SER A O 1
ATOM 1352 N N . PHE A 1 182 ? 0.602 -0.956 -7.957 1.00 98.12 182 PHE A N 1
ATOM 1353 C CA . PHE A 1 182 ? 0.089 -1.955 -7.028 1.00 98.12 182 PHE A CA 1
ATOM 1354 C C . PHE A 1 182 ? -1.434 -2.002 -7.132 1.00 98.12 182 PHE A C 1
ATOM 1356 O O . PHE A 1 182 ? -2.087 -0.966 -7.276 1.00 98.12 182 PHE A O 1
ATOM 1363 N N . ARG A 1 183 ? -2.005 -3.199 -7.029 1.00 98.00 183 ARG A N 1
ATOM 1364 C CA . ARG A 1 183 ? -3.449 -3.414 -6.924 1.00 98.00 183 ARG A CA 1
ATOM 1365 C C . ARG A 1 183 ? -3.720 -4.238 -5.682 1.00 98.00 183 ARG A C 1
ATOM 1367 O O . ARG A 1 183 ? -3.256 -5.368 -5.604 1.00 98.00 183 ARG A O 1
ATOM 1374 N N . LEU A 1 184 ? -4.479 -3.683 -4.745 1.00 98.19 184 LEU A N 1
ATOM 1375 C CA . LEU A 1 184 ? -4.866 -4.394 -3.533 1.00 98.19 184 LEU A CA 1
ATOM 1376 C C . LEU A 1 184 ? -5.641 -5.674 -3.892 1.00 98.19 184 LEU A C 1
ATOM 1378 O O . LEU A 1 184 ? -6.565 -5.625 -4.706 1.00 98.19 184 LEU A O 1
ATOM 1382 N N . THR A 1 185 ? -5.237 -6.802 -3.314 1.00 98.31 185 THR A N 1
ATOM 1383 C CA . THR A 1 185 ? -5.840 -8.126 -3.531 1.00 98.31 185 THR A CA 1
ATOM 1384 C C . THR A 1 185 ? -6.503 -8.660 -2.273 1.00 98.31 185 THR A C 1
ATOM 1386 O O . THR A 1 185 ? -7.553 -9.291 -2.378 1.00 98.31 185 THR A O 1
ATOM 1389 N N . GLU A 1 186 ? -5.947 -8.361 -1.097 1.00 98.31 186 GLU A N 1
ATOM 1390 C CA . GLU A 1 186 ? -6.492 -8.824 0.175 1.00 98.31 186 GLU A CA 1
ATOM 1391 C C . GLU A 1 186 ? -6.352 -7.781 1.291 1.00 98.31 186 GLU A C 1
ATOM 1393 O O . GLU A 1 186 ? -5.368 -7.045 1.375 1.00 98.31 186 GLU A O 1
ATOM 1398 N N . ALA A 1 187 ? -7.361 -7.749 2.163 1.00 98.44 187 ALA A N 1
ATOM 1399 C CA . ALA A 1 187 ? -7.333 -7.070 3.449 1.00 98.44 187 ALA A CA 1
ATOM 1400 C C . ALA A 1 187 ? -8.127 -7.900 4.470 1.00 98.44 187 ALA A C 1
ATOM 1402 O O . ALA A 1 187 ? -9.341 -8.078 4.313 1.00 98.44 187 ALA A O 1
ATOM 1403 N N . THR A 1 188 ? -7.448 -8.405 5.502 1.00 98.38 188 THR A N 1
ATOM 1404 C CA . THR A 1 188 ? -8.025 -9.356 6.465 1.00 98.38 188 THR A CA 1
ATOM 1405 C C . THR A 1 188 ? -7.547 -9.041 7.886 1.00 98.38 188 THR A C 1
ATOM 1407 O O . THR A 1 188 ? -6.344 -9.026 8.145 1.00 98.38 188 THR A O 1
ATOM 1410 N N . CYS A 1 189 ? -8.481 -8.798 8.814 1.00 97.94 189 CYS A N 1
ATOM 1411 C CA . CYS A 1 189 ? -8.171 -8.779 10.248 1.00 97.94 189 CYS A CA 1
ATOM 1412 C C . CYS A 1 189 ? -8.045 -10.216 10.776 1.00 97.94 189 CYS A C 1
ATOM 1414 O O . CYS A 1 189 ? -8.862 -11.071 10.419 1.00 97.94 189 CYS A O 1
ATOM 1416 N N . TYR A 1 190 ? -7.096 -10.431 11.685 1.00 95.50 190 TYR A N 1
ATOM 1417 C CA . TYR A 1 190 ? -6.939 -11.658 12.468 1.00 95.50 190 TYR A CA 1
ATOM 1418 C C . TYR A 1 190 ? -7.139 -11.409 13.962 1.00 95.50 190 TYR A C 1
ATOM 1420 O O . TYR A 1 190 ? -6.919 -10.269 14.443 1.00 95.50 190 TYR A O 1
#

Solvent-accessible surface area (backbone atoms only — not comparable to full-atom values): 12400 Å² total; per-residue (Å²): 132,78,74,61,44,79,41,76,29,93,90,40,86,62,25,29,28,39,34,74,68,85,53,80,51,77,73,41,77,50,85,75,84,83,81,81,86,88,88,86,82,88,81,96,84,82,83,85,89,84,84,90,86,82,83,90,84,90,80,89,82,91,78,81,91,84,84,84,87,81,91,75,92,71,86,74,70,86,72,73,84,75,80,75,72,78,82,78,75,53,75,64,62,49,42,45,74,73,60,33,41,79,75,34,97,58,30,33,38,31,76,54,58,77,86,80,58,84,62,74,99,45,56,59,49,46,36,38,35,33,25,60,80,32,16,84,55,18,37,41,40,32,25,35,24,26,33,93,93,42,78,78,51,70,33,57,41,72,50,62,53,36,53,58,66,37,77,45,81,43,62,38,53,43,88,79,82,62,60,77,47,75,43,82,73,48,62,47,70,76

Secondary structure (DSSP, 8-state):
-PPSEEEEETTEEEEEEEE-SS-B---EE------SS---S----------------------------------------------PPPHHHHHHHTT-EEEETTEEEEEPPTTS----SSEEEEEEEEESS-BSS-EEEEEEEEETTEEEEEEEEE---B-TT-EEEEEEEESSS--SEEEEEEEEE-

Mean predicted aligned error: 17.59 Å